Protein AF-A0A914KXJ1-F1 (afdb_monomer_lite)

Foldseek 3Di:
DDDDDDDDDPVVVVVVVVVPDDDDDDCPPPDDPDPPDPPPPPPPPDPDPDDPVRVVVVVPPPVVVVVVVVVVVVVVVVVVVVVVVVVVCVVPPPPPPPPPDPLVVPFAEAEDEQQCQADDPPPSGGALVRVLVCLVVCLVVRGQAYHYDDQACDDPVNPDRPDPQAGDVRHDGVVSVVVSVVSNVVSNHPPD

Organism: Meloidogyne incognita (NCBI:txid6306)

Secondary structure (DSSP, 8-state):
---------TTHHHHHHHHT--------TT--SSS-----------SSPPPHHHHHHHTT-HHHHHHHHHHHHHHHHHHHHHHHHHHHHHHHSPP-------TTTSSPEEEE-HHHH--SSSSSS--HHHHHHHHHHHHHTT--EEEEPP-EEE-TTSS-EEEEEEE-TTT--HHHHHHHHHHHHHTTSS--

Sequence (192 aa):
MKDGGISTTKSDSYIFAIENNSIPICFDPLAGEDGRKLLFIPKTRRRGPLNIDEINECRYDPKWKIKRCFFYSIFWFGWIFSLLIAILLTISHPKCEFTTREWWKDSIIYEIWTLSFSDSNSDKIGDLIGIIQKLDYLRRLGVGAIFLRPIMRVEKSGLGVIEYNKLASKIGNFEQFNELIIKAHKKGLGSG

Radius of gyration: 47.45 Å; chains: 1; bounding box: 81×80×117 Å

pLDDT: mean 74.71, std 19.23, range [32.03, 97.12]

Structure (mmCIF, N/CA/C/O backbone):
data_AF-A0A914KXJ1-F1
#
_entry.id   AF-A0A914KXJ1-F1
#
loop_
_atom_site.group_PDB
_atom_site.id
_atom_site.type_symbol
_atom_site.label_atom_id
_atom_site.label_alt_id
_atom_site.label_comp_id
_atom_site.label_asym_id
_atom_site.label_entity_id
_atom_site.label_seq_id
_atom_site.pdbx_PDB_ins_code
_atom_site.Cartn_x
_atom_site.Cartn_y
_atom_site.Cartn_z
_atom_site.occupancy
_atom_site.B_iso_or_equiv
_atom_site.auth_seq_id
_atom_site.auth_comp_id
_atom_site.auth_asym_id
_atom_site.auth_atom_id
_atom_site.pdbx_PDB_model_num
ATOM 1 N N . MET A 1 1 ? 20.670 -64.769 -53.378 1.00 36.88 1 MET A N 1
ATOM 2 C CA . MET A 1 1 ? 21.672 -64.184 -54.295 1.00 36.88 1 MET A CA 1
ATOM 3 C C . MET A 1 1 ? 21.320 -62.705 -54.405 1.00 36.88 1 MET A C 1
ATOM 5 O O . MET A 1 1 ? 20.186 -62.433 -54.760 1.00 36.88 1 MET A O 1
ATOM 9 N N . LYS A 1 2 ? 22.062 -61.780 -53.771 1.00 33.12 2 LYS A N 1
ATOM 10 C CA . LYS A 1 2 ? 23.359 -61.230 -54.237 1.00 33.12 2 LYS A CA 1
ATOM 11 C C . LYS A 1 2 ? 23.197 -60.690 -55.669 1.00 33.12 2 LYS A C 1
ATOM 13 O O . LYS A 1 2 ? 22.844 -61.490 -56.523 1.00 33.12 2 LYS A O 1
ATOM 18 N N . ASP A 1 3 ? 23.318 -59.410 -56.018 1.00 32.03 3 ASP A N 1
ATOM 19 C CA . ASP A 1 3 ? 23.952 -58.200 -55.459 1.00 32.03 3 ASP A CA 1
ATOM 20 C C . ASP A 1 3 ? 23.207 -56.982 -56.099 1.00 32.03 3 ASP A C 1
ATOM 22 O O . ASP A 1 3 ? 22.532 -57.156 -57.108 1.00 32.03 3 ASP A O 1
ATOM 26 N N . GLY A 1 4 ? 23.101 -55.759 -55.567 1.00 32.19 4 GLY A N 1
ATOM 27 C CA . GLY A 1 4 ? 24.171 -54.848 -55.159 1.00 32.19 4 GLY A CA 1
ATOM 28 C C . GLY A 1 4 ? 24.489 -53.833 -56.276 1.00 32.19 4 GLY A C 1
ATOM 29 O O . GLY A 1 4 ? 25.323 -54.129 -57.110 1.00 32.19 4 GLY A O 1
ATOM 30 N N . GLY A 1 5 ? 23.801 -52.677 -56.259 1.00 38.41 5 GLY A N 1
ATOM 31 C CA . GLY A 1 5 ? 24.190 -51.328 -56.730 1.00 38.41 5 GLY A CA 1
ATOM 32 C C . GLY A 1 5 ? 24.985 -51.090 -58.031 1.00 38.41 5 GLY A C 1
ATOM 33 O O . GLY A 1 5 ? 26.007 -51.703 -58.283 1.00 38.41 5 GLY A O 1
ATOM 34 N N . ILE A 1 6 ? 24.600 -50.036 -58.762 1.00 43.62 6 ILE A N 1
ATOM 35 C CA . ILE A 1 6 ? 25.370 -48.781 -58.954 1.00 43.62 6 ILE A CA 1
ATOM 36 C C . ILE A 1 6 ? 24.755 -48.031 -60.148 1.00 43.62 6 ILE A C 1
ATOM 38 O O . ILE A 1 6 ? 24.798 -48.471 -61.294 1.00 43.62 6 ILE A O 1
ATOM 42 N N . SER A 1 7 ? 24.150 -46.877 -59.859 1.00 46.78 7 SER A N 1
ATOM 43 C CA . SER A 1 7 ? 23.764 -45.885 -60.862 1.00 46.78 7 SER A CA 1
ATOM 44 C C . SER A 1 7 ? 25.042 -45.246 -61.396 1.00 46.78 7 SER A C 1
ATOM 46 O O . SER A 1 7 ? 25.572 -44.337 -60.764 1.00 46.78 7 SER A O 1
ATOM 48 N N . THR A 1 8 ? 25.541 -45.721 -62.535 1.00 44.41 8 THR A N 1
ATOM 49 C CA . THR A 1 8 ? 26.739 -45.178 -63.180 1.00 44.41 8 THR A CA 1
ATOM 50 C C . THR A 1 8 ? 26.470 -43.746 -63.634 1.00 44.41 8 THR A C 1
ATOM 52 O O . THR A 1 8 ? 25.761 -43.507 -64.618 1.00 44.41 8 THR A O 1
ATOM 55 N N . THR A 1 9 ? 27.004 -42.769 -62.908 1.00 49.47 9 THR A N 1
ATOM 56 C CA . THR A 1 9 ? 27.035 -41.391 -63.386 1.00 49.47 9 THR A CA 1
ATOM 57 C C . THR A 1 9 ? 28.087 -41.272 -64.478 1.00 49.47 9 THR A C 1
ATOM 59 O O . THR A 1 9 ? 29.083 -41.987 -64.497 1.00 49.47 9 THR A O 1
ATOM 62 N N . LYS A 1 10 ? 27.877 -40.336 -65.406 1.00 44.09 10 LYS A N 1
ATOM 63 C CA . LYS A 1 10 ? 28.734 -40.082 -66.577 1.00 44.09 10 LYS A CA 1
ATOM 64 C C . LYS A 1 10 ? 30.225 -39.870 -66.235 1.00 44.09 10 LYS A C 1
ATOM 66 O O . LYS A 1 10 ? 31.050 -39.925 -67.132 1.00 44.09 10 LYS A O 1
ATOM 71 N N . SER A 1 11 ? 30.566 -39.635 -64.965 1.00 50.41 11 SER A N 1
ATOM 72 C CA . SER A 1 11 ? 31.928 -39.590 -64.413 1.00 50.41 11 SER A CA 1
ATOM 73 C C . SER A 1 11 ? 32.676 -40.923 -64.494 1.00 50.41 11 SER A C 1
ATOM 75 O O . SER A 1 11 ? 33.879 -40.929 -64.744 1.00 50.41 11 SER A O 1
ATOM 77 N N . ASP A 1 12 ? 31.977 -42.045 -64.325 1.00 43.53 12 ASP A N 1
ATOM 78 C CA . ASP A 1 12 ? 32.606 -43.350 -64.080 1.00 43.53 12 ASP A CA 1
ATOM 79 C C . ASP A 1 12 ? 33.148 -43.959 -65.379 1.00 43.53 12 ASP A C 1
ATOM 81 O O . ASP A 1 12 ? 34.163 -44.653 -65.387 1.00 43.53 12 ASP A O 1
ATOM 85 N N . SER A 1 13 ? 32.546 -43.588 -66.514 1.00 50.94 13 SER A N 1
ATOM 86 C CA . SER A 1 13 ? 33.046 -43.923 -67.850 1.00 50.94 13 SER A CA 1
ATOM 87 C C . SER A 1 13 ? 34.366 -43.230 -68.206 1.00 50.94 13 SER A C 1
ATOM 89 O O . SER A 1 13 ? 35.087 -43.730 -69.065 1.00 50.94 13 SER A O 1
ATOM 91 N N . TYR A 1 14 ? 34.706 -42.102 -67.566 1.00 42.94 14 TYR A N 1
ATOM 92 C CA . TYR A 1 14 ? 35.968 -41.399 -67.838 1.00 42.94 14 TYR A CA 1
ATOM 93 C C . TYR A 1 14 ? 37.152 -41.997 -67.069 1.00 42.94 14 TYR A C 1
ATOM 95 O O . TYR A 1 14 ? 38.262 -41.988 -67.589 1.00 42.94 14 TYR A O 1
ATOM 103 N N . ILE A 1 15 ? 36.923 -42.563 -65.878 1.00 47.72 15 ILE A N 1
ATOM 104 C CA . ILE A 1 15 ? 37.972 -43.230 -65.085 1.00 47.72 15 ILE A CA 1
ATOM 105 C C . ILE A 1 15 ? 38.406 -44.541 -65.768 1.00 47.72 15 ILE A C 1
ATOM 107 O O . ILE A 1 15 ? 39.600 -44.791 -65.913 1.00 47.72 15 ILE A O 1
ATOM 111 N N . PHE A 1 16 ? 37.452 -45.323 -66.294 1.00 48.00 16 PHE A N 1
ATOM 112 C CA . PHE A 1 16 ? 37.726 -46.611 -66.953 1.00 48.00 16 PHE A CA 1
ATOM 113 C C . PHE A 1 16 ? 38.552 -46.484 -68.248 1.00 48.00 16 PHE A C 1
ATOM 115 O O . PHE A 1 16 ? 39.296 -47.392 -68.612 1.00 48.00 16 PHE A O 1
ATOM 122 N N . ALA A 1 17 ? 38.453 -45.350 -68.949 1.00 46.72 17 ALA A N 1
ATOM 123 C CA . ALA A 1 17 ? 39.208 -45.107 -70.180 1.00 46.72 17 ALA A CA 1
ATOM 124 C C . ALA A 1 17 ? 40.678 -44.715 -69.929 1.00 46.72 17 ALA A C 1
ATOM 126 O O . ALA A 1 17 ? 41.509 -44.886 -70.818 1.00 46.72 17 ALA A O 1
ATOM 127 N N . ILE A 1 18 ? 41.003 -44.206 -68.734 1.00 51.25 18 ILE A N 1
ATOM 128 C CA . ILE A 1 18 ? 42.361 -43.769 -68.370 1.00 51.25 18 ILE A CA 1
ATOM 129 C C . ILE A 1 18 ? 43.218 -44.952 -67.899 1.00 51.25 18 ILE A C 1
ATOM 131 O O . ILE A 1 18 ? 44.419 -44.980 -68.148 1.00 51.25 18 ILE A O 1
ATOM 135 N N . GLU A 1 19 ? 42.613 -45.954 -67.262 1.00 47.25 19 GLU A N 1
ATOM 136 C CA . GLU A 1 19 ? 43.343 -47.064 -66.633 1.00 47.25 19 GLU A CA 1
ATOM 137 C C . GLU A 1 19 ? 43.896 -48.091 -67.643 1.00 47.25 19 GLU A C 1
ATOM 139 O O . GLU A 1 19 ? 44.851 -48.803 -67.344 1.00 47.25 19 GLU A O 1
ATOM 144 N N . ASN A 1 20 ? 43.358 -48.125 -68.868 1.00 45.88 20 ASN A N 1
ATOM 145 C CA . ASN A 1 20 ? 43.661 -49.164 -69.859 1.00 45.88 20 ASN A CA 1
ATOM 146 C C . ASN A 1 20 ? 44.606 -48.745 -70.999 1.00 45.88 20 ASN A C 1
ATOM 148 O O . ASN A 1 20 ? 44.832 -49.545 -71.907 1.00 45.88 20 ASN A O 1
ATOM 152 N N . ASN A 1 21 ? 45.160 -47.528 -70.987 1.00 36.53 21 ASN A N 1
ATOM 153 C CA . ASN A 1 21 ? 46.069 -47.081 -72.046 1.00 36.53 21 ASN A CA 1
ATOM 154 C C . ASN A 1 21 ? 47.358 -46.492 -71.460 1.00 36.53 21 ASN A C 1
ATOM 156 O O . ASN A 1 21 ? 47.398 -45.369 -70.964 1.00 36.53 21 ASN A O 1
ATOM 160 N N . SER A 1 22 ? 48.429 -47.281 -71.512 1.00 51.25 22 SER A N 1
ATOM 161 C CA . SER A 1 22 ? 49.776 -46.875 -71.118 1.00 51.25 22 SER A CA 1
ATOM 162 C C . SER A 1 22 ? 50.353 -45.901 -72.152 1.00 51.25 22 SER A C 1
ATOM 164 O O . SER A 1 22 ? 50.838 -46.330 -73.196 1.00 51.25 22 SER A O 1
ATOM 166 N N . ILE A 1 23 ? 50.308 -44.595 -71.876 1.00 41.19 23 ILE A N 1
ATOM 167 C CA . ILE A 1 23 ? 50.915 -43.555 -72.726 1.00 41.19 23 ILE A CA 1
ATOM 168 C C . ILE A 1 23 ? 51.987 -42.804 -71.908 1.00 41.19 23 ILE A C 1
ATOM 170 O O . ILE A 1 23 ? 51.760 -42.537 -70.724 1.00 41.19 23 ILE A O 1
ATOM 174 N N . PRO A 1 24 ? 53.179 -42.510 -72.471 1.00 37.97 24 PRO A N 1
ATOM 175 C CA . PRO A 1 24 ? 54.323 -42.016 -71.711 1.00 37.97 24 PRO A CA 1
ATOM 176 C C . PRO A 1 24 ? 54.114 -40.576 -71.235 1.00 37.97 24 PRO A C 1
ATOM 178 O O . PRO A 1 24 ? 53.633 -39.714 -71.966 1.00 37.97 24 PRO A O 1
ATOM 181 N N . ILE A 1 25 ? 54.549 -40.310 -70.006 1.00 45.22 25 ILE A N 1
ATOM 182 C CA . ILE A 1 25 ? 54.483 -39.003 -69.355 1.00 45.22 25 ILE A CA 1
ATOM 183 C C . ILE A 1 25 ? 55.610 -38.110 -69.899 1.00 45.22 25 ILE A C 1
ATOM 185 O O . ILE A 1 25 ? 56.721 -38.113 -69.374 1.00 45.22 25 ILE A O 1
ATOM 189 N N . CYS A 1 26 ? 55.308 -37.307 -70.918 1.00 36.81 26 CYS A N 1
ATOM 190 C CA . CYS A 1 26 ? 56.006 -36.051 -71.203 1.00 36.81 26 CYS A CA 1
ATOM 191 C C . CYS A 1 26 ? 54.947 -34.969 -71.450 1.00 36.81 26 CYS A C 1
ATOM 193 O O . CYS A 1 26 ? 54.438 -34.816 -72.554 1.00 36.81 26 CYS A O 1
ATOM 195 N N . PHE A 1 27 ? 54.570 -34.265 -70.382 1.00 41.22 27 PHE A N 1
ATOM 196 C CA . PHE A 1 27 ? 53.518 -33.251 -70.390 1.00 41.22 27 PHE A CA 1
ATOM 197 C C . PHE A 1 27 ? 54.111 -31.906 -70.830 1.00 41.22 27 PHE A C 1
ATOM 199 O O . PHE A 1 27 ? 54.722 -31.207 -70.023 1.00 41.22 27 PHE A O 1
ATOM 206 N N . ASP A 1 28 ? 53.954 -31.549 -72.105 1.00 40.44 28 ASP A N 1
ATOM 207 C CA . ASP A 1 28 ? 54.134 -30.165 -72.549 1.00 40.44 28 ASP A CA 1
ATOM 208 C C . ASP A 1 28 ? 52.792 -29.427 -72.341 1.00 40.44 28 ASP A C 1
ATOM 210 O O . ASP A 1 28 ? 51.803 -29.785 -72.988 1.00 40.44 28 ASP A O 1
ATOM 214 N N . PRO A 1 29 ? 52.674 -28.445 -71.421 1.00 48.56 29 PRO A N 1
ATOM 215 C CA . PRO A 1 29 ? 51.374 -27.945 -70.948 1.00 48.56 29 PRO A CA 1
ATOM 216 C C . PRO A 1 29 ? 50.558 -27.155 -71.983 1.00 48.56 29 PRO A C 1
ATOM 218 O O . PRO A 1 29 ? 49.485 -26.648 -71.649 1.00 48.56 29 PRO A O 1
ATOM 221 N N . LEU A 1 30 ? 51.073 -26.982 -73.205 1.00 48.66 30 LEU A N 1
ATOM 222 C CA . LEU A 1 30 ? 50.506 -26.098 -74.229 1.00 48.66 30 LEU A CA 1
ATOM 223 C C . LEU A 1 30 ? 50.169 -26.786 -75.562 1.00 48.66 30 LEU A C 1
ATOM 225 O O . LEU A 1 30 ? 49.672 -26.112 -76.466 1.00 48.66 30 LEU A O 1
ATOM 229 N N . ALA A 1 31 ? 50.368 -28.099 -75.699 1.00 41.56 31 ALA A N 1
ATOM 230 C CA . ALA A 1 31 ? 50.037 -28.830 -76.923 1.00 41.56 31 ALA A CA 1
ATOM 231 C C . ALA A 1 31 ? 48.862 -29.796 -76.684 1.00 41.56 31 ALA A C 1
ATOM 233 O O . ALA A 1 31 ? 49.017 -30.847 -76.074 1.00 41.56 31 ALA A O 1
ATOM 234 N N . GLY A 1 32 ? 47.664 -29.428 -77.153 1.00 42.72 32 GLY A N 1
ATOM 235 C CA . GLY A 1 32 ? 46.533 -30.358 -77.261 1.00 42.72 32 GLY A CA 1
ATOM 236 C C . GLY A 1 32 ? 46.795 -31.403 -78.352 1.00 42.72 32 GLY A C 1
ATOM 237 O O . GLY A 1 32 ? 47.284 -31.051 -79.425 1.00 42.72 32 GLY A O 1
ATOM 238 N N . GLU A 1 33 ? 46.487 -32.672 -78.069 1.00 49.88 33 GLU A N 1
ATOM 239 C CA . GLU A 1 33 ? 46.864 -33.842 -78.888 1.00 49.88 33 GLU A CA 1
ATOM 240 C C . GLU A 1 33 ? 46.106 -34.018 -80.210 1.00 49.88 33 GLU A C 1
ATOM 242 O O . GLU A 1 33 ? 46.468 -34.843 -81.044 1.00 49.88 33 GLU A O 1
ATOM 247 N N . ASP A 1 34 ? 45.089 -33.224 -80.473 1.00 47.00 34 ASP A N 1
ATOM 248 C CA . ASP A 1 34 ? 44.372 -33.240 -81.730 1.00 47.00 34 ASP A CA 1
ATOM 249 C C . ASP A 1 34 ? 44.361 -31.815 -82.257 1.00 47.00 34 ASP A C 1
ATOM 251 O O . ASP A 1 34 ? 43.896 -30.912 -81.572 1.00 47.00 34 ASP A O 1
ATOM 255 N N . GLY A 1 35 ? 44.886 -31.608 -83.474 1.00 44.62 35 GLY A N 1
ATOM 256 C CA . GLY A 1 35 ? 45.065 -30.320 -84.170 1.00 44.62 35 GLY A CA 1
ATOM 257 C C . GLY A 1 35 ? 43.801 -29.468 -84.384 1.00 44.62 35 GLY A C 1
ATOM 258 O O . GLY A 1 35 ? 43.743 -28.619 -85.272 1.00 44.62 35 GLY A O 1
ATOM 259 N N . ARG A 1 36 ? 42.770 -29.664 -83.572 1.00 47.84 36 ARG A N 1
ATOM 260 C CA . ARG A 1 36 ? 41.693 -28.730 -83.310 1.00 47.84 36 ARG A CA 1
ATOM 261 C C . ARG A 1 36 ? 42.192 -27.683 -82.320 1.00 47.84 36 ARG A C 1
ATOM 263 O O . ARG A 1 36 ? 42.324 -27.936 -81.127 1.00 47.84 36 ARG A O 1
ATOM 270 N N . LYS A 1 37 ? 42.416 -26.466 -82.828 1.00 42.25 37 LYS A N 1
ATOM 271 C CA . LYS A 1 37 ? 42.496 -25.251 -82.004 1.00 42.25 37 LYS A CA 1
ATOM 272 C C . LYS A 1 37 ? 41.431 -25.325 -80.911 1.00 42.25 37 LYS A C 1
ATOM 274 O O . LYS A 1 37 ? 40.247 -25.431 -81.238 1.00 42.25 37 LYS A O 1
ATOM 279 N N . LEU A 1 38 ? 41.848 -25.221 -79.648 1.00 47.44 38 LEU A N 1
ATOM 280 C CA . LEU A 1 38 ? 40.941 -24.927 -78.545 1.00 47.44 38 LEU A CA 1
ATOM 281 C C . LEU A 1 38 ? 40.151 -23.678 -78.941 1.00 47.44 38 LEU A C 1
ATOM 283 O O . LEU A 1 38 ? 40.691 -22.572 -79.011 1.00 47.44 38 LEU A O 1
ATOM 287 N N . LEU A 1 39 ? 38.881 -23.875 -79.292 1.00 45.25 39 LEU A N 1
ATOM 288 C CA . LEU A 1 39 ? 37.956 -22.781 -79.513 1.00 45.25 39 LEU A CA 1
ATOM 289 C C . LEU A 1 39 ? 37.852 -22.057 -78.176 1.00 45.25 39 LEU A C 1
ATOM 291 O O . LEU A 1 39 ? 37.271 -22.577 -77.225 1.00 45.25 39 LEU A O 1
ATOM 295 N N . PHE A 1 40 ? 38.449 -20.868 -78.098 1.00 44.56 40 PHE A N 1
ATOM 296 C CA . PHE A 1 40 ? 38.187 -19.920 -77.028 1.00 44.56 40 PHE A CA 1
ATOM 297 C C . PHE A 1 40 ? 36.698 -19.585 -77.081 1.00 44.56 40 PHE A C 1
ATOM 299 O O . PHE A 1 40 ? 36.272 -18.704 -77.825 1.00 44.56 40 PHE A O 1
ATOM 306 N N . ILE A 1 41 ? 35.889 -20.325 -76.327 1.00 42.47 41 ILE A N 1
ATOM 307 C CA . ILE A 1 41 ? 34.505 -19.957 -76.068 1.00 42.47 41 ILE A CA 1
ATOM 308 C C . ILE A 1 41 ? 34.603 -18.754 -75.125 1.00 42.47 41 ILE A C 1
ATOM 310 O O . ILE A 1 41 ? 35.041 -18.931 -73.983 1.00 42.47 41 ILE A O 1
ATOM 314 N N . PRO A 1 42 ? 34.262 -17.525 -75.560 1.00 50.59 42 PRO A N 1
ATOM 315 C CA . PRO A 1 42 ? 34.237 -16.399 -74.644 1.00 50.59 42 PRO A CA 1
ATOM 316 C C . PRO A 1 42 ? 33.271 -16.763 -73.521 1.00 50.59 42 PRO A C 1
ATOM 318 O O . PRO A 1 42 ? 32.150 -17.201 -73.785 1.00 50.59 42 PRO A O 1
ATOM 321 N N . LYS A 1 43 ? 33.720 -16.635 -72.269 1.00 56.31 43 LYS A N 1
ATOM 322 C CA . LYS A 1 43 ? 32.913 -16.941 -71.085 1.00 56.31 43 LYS A CA 1
ATOM 323 C C . LYS A 1 43 ? 31.650 -16.077 -71.162 1.00 56.31 43 LYS A C 1
ATOM 325 O O . LYS A 1 43 ? 31.681 -14.883 -70.871 1.00 56.31 43 LYS A O 1
ATOM 330 N N . THR A 1 44 ? 30.543 -16.642 -71.640 1.00 52.41 44 THR A N 1
ATOM 331 C CA . THR A 1 44 ? 29.284 -15.908 -71.763 1.00 52.41 44 THR A CA 1
ATOM 332 C C . THR A 1 44 ? 28.864 -15.536 -70.351 1.00 52.41 44 THR A C 1
ATOM 334 O O . THR A 1 44 ? 28.632 -16.431 -69.536 1.00 52.41 44 THR A O 1
ATOM 337 N N . ARG A 1 45 ? 28.817 -14.234 -70.041 1.00 56.22 45 ARG A N 1
ATOM 338 C CA . ARG A 1 45 ? 28.428 -13.718 -68.723 1.00 56.22 45 ARG A CA 1
ATOM 339 C C . ARG A 1 45 ? 27.066 -14.309 -68.346 1.00 56.22 45 ARG A C 1
ATOM 341 O O . ARG A 1 45 ? 26.037 -13.877 -68.868 1.00 56.22 45 ARG A O 1
ATOM 348 N N . ARG A 1 46 ? 27.052 -15.314 -67.465 1.00 58.44 46 ARG A N 1
ATOM 349 C CA . ARG A 1 46 ? 25.806 -15.882 -66.941 1.00 58.44 46 ARG A CA 1
ATOM 350 C C . ARG A 1 46 ? 25.116 -14.799 -66.113 1.00 58.44 46 ARG A C 1
ATOM 352 O O . ARG A 1 46 ? 25.736 -14.194 -65.245 1.00 58.44 46 ARG A O 1
ATOM 359 N N . ARG A 1 47 ? 23.831 -14.546 -66.367 1.00 58.06 47 ARG A N 1
ATOM 360 C CA . ARG A 1 47 ? 22.986 -13.738 -65.474 1.00 58.06 47 ARG A CA 1
ATOM 361 C C . ARG A 1 47 ? 22.541 -14.630 -64.311 1.00 58.06 47 ARG A C 1
ATOM 363 O O . ARG A 1 47 ? 21.458 -15.197 -64.347 1.00 58.06 47 ARG A O 1
ATOM 370 N N . GLY A 1 48 ? 23.419 -14.818 -63.333 1.00 65.81 48 GLY A N 1
ATOM 371 C CA . GLY A 1 48 ? 23.171 -15.573 -62.102 1.00 65.81 48 GLY A CA 1
ATOM 372 C C . GLY A 1 48 ? 23.987 -14.985 -60.944 1.00 65.81 48 GLY A C 1
ATOM 373 O O . GLY A 1 48 ? 24.770 -14.062 -61.182 1.00 65.81 48 GLY A O 1
ATOM 374 N N . PRO A 1 49 ? 23.807 -15.464 -59.701 1.00 71.44 49 PRO A N 1
ATOM 375 C CA . PRO A 1 49 ? 24.649 -15.045 -58.581 1.00 71.44 49 PRO A CA 1
ATOM 376 C C . PRO A 1 49 ? 26.125 -15.341 -58.892 1.00 71.44 49 PRO A C 1
ATOM 378 O O . PRO A 1 49 ? 26.448 -16.430 -59.368 1.00 71.44 49 PRO A O 1
ATOM 381 N N . LEU A 1 50 ? 27.003 -14.356 -58.669 1.00 71.19 50 LEU A N 1
ATOM 382 C CA . LEU A 1 50 ? 28.431 -14.481 -58.974 1.00 71.19 50 LEU A CA 1
ATOM 383 C C . LEU A 1 50 ? 29.093 -15.533 -58.074 1.00 71.19 50 LEU A C 1
ATOM 385 O O . LEU A 1 50 ? 28.844 -15.575 -56.868 1.00 71.19 50 LEU A O 1
ATOM 389 N N . ASN A 1 51 ? 29.984 -16.333 -58.664 1.00 76.38 51 ASN A N 1
ATOM 390 C CA . ASN A 1 51 ? 30.834 -17.260 -57.919 1.00 76.38 51 ASN A CA 1
ATOM 391 C C . ASN A 1 51 ? 31.983 -16.508 -57.215 1.00 76.38 51 ASN A C 1
ATOM 393 O O . ASN A 1 51 ? 32.366 -15.416 -57.638 1.00 76.38 51 ASN A O 1
ATOM 397 N N . ILE A 1 52 ? 32.566 -17.096 -56.165 1.00 76.12 52 ILE A N 1
ATOM 398 C CA . ILE A 1 52 ? 33.614 -16.465 -55.343 1.00 76.12 52 ILE A CA 1
ATOM 399 C C . ILE A 1 52 ? 34.810 -15.985 -56.183 1.00 76.12 52 ILE A C 1
ATOM 401 O O . ILE A 1 52 ? 35.344 -14.909 -55.923 1.00 76.12 52 ILE A O 1
ATOM 405 N N . ASP A 1 53 ? 35.172 -16.725 -57.234 1.00 75.06 53 ASP A N 1
ATOM 406 C CA . ASP A 1 53 ? 36.287 -16.400 -58.131 1.00 75.06 53 ASP A CA 1
ATOM 407 C C . ASP A 1 53 ? 36.013 -15.136 -58.959 1.00 75.06 53 ASP A C 1
ATOM 409 O O . ASP A 1 53 ? 36.880 -14.276 -59.094 1.00 75.06 53 ASP A O 1
ATOM 413 N N . GLU A 1 54 ? 34.774 -14.971 -59.430 1.00 72.06 54 GLU A N 1
ATOM 414 C CA . GLU A 1 54 ? 34.330 -13.785 -60.176 1.00 72.06 54 GLU A CA 1
ATOM 415 C C . GLU A 1 54 ? 34.209 -12.563 -59.248 1.00 72.06 54 GLU A C 1
ATOM 417 O O . GLU A 1 54 ? 34.511 -11.434 -59.633 1.00 72.06 54 GLU A O 1
ATOM 422 N N . ILE A 1 55 ? 33.824 -12.780 -57.986 1.00 71.50 55 ILE A N 1
ATOM 423 C CA . ILE A 1 55 ? 33.788 -11.731 -56.956 1.00 71.50 55 ILE A CA 1
ATOM 424 C C . ILE A 1 55 ? 35.205 -11.276 -56.595 1.00 71.50 55 ILE A C 1
ATOM 426 O O . ILE A 1 55 ? 35.431 -10.086 -56.371 1.00 71.50 55 ILE A O 1
ATOM 430 N N . ASN A 1 56 ? 36.158 -12.206 -56.515 1.00 74.81 56 ASN A N 1
ATOM 431 C CA . ASN A 1 56 ? 37.545 -11.912 -56.163 1.00 74.81 56 ASN A CA 1
ATOM 432 C C . ASN A 1 56 ? 38.239 -11.049 -57.222 1.00 74.81 56 ASN A C 1
ATOM 434 O O . ASN A 1 56 ? 39.016 -10.168 -56.853 1.00 74.81 56 ASN A O 1
ATOM 438 N N . GLU A 1 57 ? 37.888 -11.218 -58.496 1.00 73.75 57 GLU A N 1
ATOM 439 C CA . GLU A 1 57 ? 38.339 -10.349 -59.586 1.00 73.75 57 GLU A CA 1
ATOM 440 C C . GLU A 1 57 ? 37.790 -8.915 -59.427 1.00 73.75 57 GLU A C 1
ATOM 442 O O . GLU A 1 57 ? 38.546 -7.943 -59.452 1.00 73.75 57 GLU A O 1
ATOM 447 N N . CYS A 1 58 ? 36.496 -8.761 -59.119 1.00 64.38 58 CYS A N 1
ATOM 448 C CA . CYS A 1 58 ? 35.873 -7.448 -58.884 1.00 64.38 58 CYS A CA 1
ATOM 449 C C . CYS A 1 58 ? 36.181 -6.830 -57.499 1.00 64.38 58 CYS A C 1
ATOM 451 O O . CYS A 1 58 ? 35.848 -5.671 -57.238 1.00 64.38 58 CYS A O 1
ATOM 45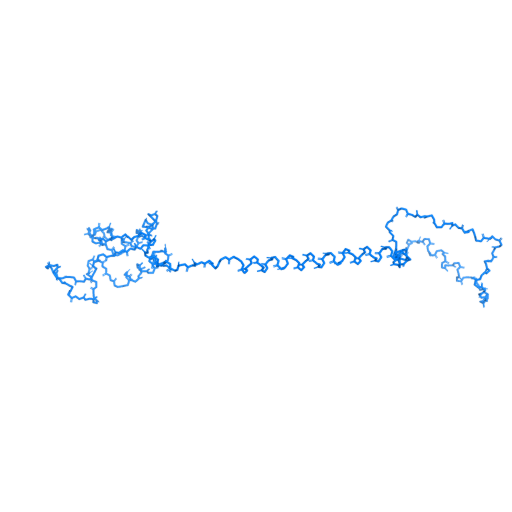3 N N . ARG A 1 59 ? 36.823 -7.567 -56.581 1.00 68.62 59 ARG A N 1
ATOM 454 C CA . ARG A 1 59 ? 37.094 -7.142 -55.190 1.00 68.62 59 ARG A CA 1
ATOM 455 C C . ARG A 1 59 ? 38.011 -5.918 -55.107 1.00 68.62 59 ARG A C 1
ATOM 457 O O . ARG A 1 59 ? 37.934 -5.152 -54.136 1.00 68.62 59 ARG A O 1
ATOM 464 N N . TYR A 1 60 ? 38.900 -5.752 -56.086 1.00 68.38 60 TYR A N 1
ATOM 465 C CA . TYR A 1 60 ? 39.946 -4.729 -56.060 1.00 68.38 60 TYR A CA 1
ATOM 466 C C . TYR A 1 60 ? 39.546 -3.403 -56.698 1.00 68.38 60 TYR A C 1
ATOM 468 O O . TYR A 1 60 ? 40.289 -2.436 -56.515 1.00 68.38 60 TYR A O 1
ATOM 476 N N . ASP A 1 61 ? 38.370 -3.331 -57.331 1.00 77.62 61 ASP A N 1
ATOM 477 C CA . ASP A 1 61 ? 37.881 -2.117 -57.975 1.00 77.62 61 ASP A CA 1
ATOM 478 C C . ASP A 1 61 ? 37.882 -0.927 -56.995 1.00 77.62 61 ASP A C 1
ATOM 480 O O . ASP A 1 61 ? 37.185 -0.956 -55.967 1.00 77.62 61 ASP A O 1
ATOM 484 N N . PRO A 1 62 ? 38.622 0.158 -57.297 1.00 78.50 62 PRO A N 1
ATOM 485 C CA . PRO A 1 62 ? 38.754 1.297 -56.390 1.00 78.50 62 PRO A CA 1
ATOM 486 C C . PRO A 1 62 ? 37.398 1.962 -56.124 1.00 78.50 62 PRO A C 1
ATOM 488 O O . PRO A 1 62 ? 37.113 2.375 -55.001 1.00 78.50 62 PRO A O 1
ATOM 491 N N . LYS A 1 63 ? 36.503 1.965 -57.122 1.00 78.81 63 LYS A N 1
ATOM 492 C CA . LYS A 1 63 ? 35.134 2.490 -57.005 1.00 78.81 63 LYS A CA 1
ATOM 493 C C . LYS A 1 63 ? 34.303 1.727 -55.964 1.00 78.81 63 LYS A C 1
ATOM 495 O O . LYS A 1 63 ? 33.562 2.349 -55.206 1.00 78.81 63 LYS A O 1
ATOM 500 N N . TRP A 1 64 ? 34.431 0.400 -55.894 1.00 77.62 64 TRP A N 1
ATOM 501 C CA . TRP A 1 64 ? 33.698 -0.439 -54.936 1.00 77.62 64 TRP A CA 1
ATOM 502 C C . TRP A 1 64 ? 34.287 -0.371 -53.526 1.00 77.62 64 TRP A C 1
ATOM 504 O O . TRP A 1 64 ? 33.543 -0.374 -52.545 1.00 77.62 64 TRP A O 1
ATOM 514 N N . LYS A 1 65 ? 35.613 -0.245 -53.406 1.00 78.38 65 LYS A N 1
ATOM 515 C CA . LYS A 1 65 ? 36.282 -0.007 -52.118 1.00 78.38 65 LYS A CA 1
ATOM 516 C C . LYS A 1 65 ? 35.851 1.315 -51.489 1.00 78.38 65 LYS A C 1
ATOM 518 O O . LYS A 1 65 ? 35.444 1.311 -50.332 1.00 78.38 65 LYS A O 1
ATOM 523 N N . ILE A 1 66 ? 35.851 2.403 -52.262 1.00 86.19 66 ILE A N 1
ATOM 524 C CA . ILE A 1 66 ? 35.447 3.729 -51.774 1.00 86.19 66 ILE A CA 1
ATOM 525 C C . ILE A 1 66 ? 33.984 3.719 -51.326 1.00 86.19 66 ILE A C 1
ATOM 527 O O . ILE A 1 66 ? 33.692 4.148 -50.215 1.00 86.19 66 ILE A O 1
ATOM 531 N N . LYS A 1 67 ? 33.071 3.165 -52.136 1.00 88.00 67 LYS A N 1
ATOM 532 C CA . LYS A 1 67 ? 31.646 3.076 -51.772 1.00 88.00 67 LYS A CA 1
ATOM 533 C C . LYS A 1 67 ? 31.425 2.279 -50.486 1.00 88.00 67 LYS A C 1
ATOM 535 O O . LYS A 1 67 ? 30.679 2.715 -49.619 1.00 88.00 67 LYS A O 1
ATOM 540 N N . ARG A 1 68 ? 32.096 1.136 -50.331 1.00 86.88 68 ARG A N 1
ATOM 541 C CA . ARG A 1 68 ? 31.989 0.302 -49.126 1.00 86.88 68 ARG A CA 1
ATOM 542 C C . ARG A 1 68 ? 32.536 1.007 -47.885 1.00 86.88 68 ARG A C 1
ATOM 544 O O . ARG A 1 68 ? 31.874 0.967 -46.855 1.00 86.88 68 ARG A O 1
ATOM 551 N N . CYS A 1 69 ? 33.689 1.672 -47.986 1.00 85.69 69 CYS A N 1
ATOM 552 C CA . CYS A 1 69 ? 34.231 2.462 -46.879 1.00 85.69 69 CYS A CA 1
ATOM 553 C C . CYS A 1 69 ? 33.305 3.629 -46.525 1.00 85.69 69 CYS A C 1
ATOM 555 O O . CYS A 1 69 ? 33.035 3.846 -45.353 1.00 85.69 69 CYS A O 1
ATOM 557 N N . PHE A 1 70 ? 32.751 4.318 -47.523 1.00 90.50 70 PHE A N 1
ATOM 558 C CA . PHE A 1 70 ? 31.793 5.404 -47.322 1.00 90.50 70 PHE A CA 1
ATOM 559 C C . PHE A 1 70 ? 30.547 4.944 -46.552 1.00 90.50 70 PHE A C 1
ATOM 561 O O . PHE A 1 70 ? 30.201 5.541 -45.535 1.00 90.50 70 PHE A O 1
ATOM 568 N N . PHE A 1 71 ? 29.914 3.842 -46.971 1.00 93.06 71 PHE A N 1
ATOM 569 C CA . PHE A 1 71 ? 28.750 3.291 -46.268 1.00 93.06 71 PHE A CA 1
ATOM 570 C C . PHE A 1 71 ? 29.092 2.764 -44.872 1.00 93.06 71 PHE A C 1
ATOM 572 O O . PHE A 1 71 ? 28.320 2.975 -43.941 1.00 93.06 71 PHE A O 1
ATOM 579 N N . TYR A 1 72 ? 30.249 2.118 -44.708 1.00 92.69 72 TYR A N 1
ATOM 580 C CA . TYR A 1 72 ? 30.711 1.636 -43.407 1.00 92.69 72 TYR A CA 1
ATOM 581 C C . TYR A 1 72 ? 30.947 2.802 -42.443 1.00 92.69 72 TYR A C 1
ATOM 583 O O . TYR A 1 72 ? 30.444 2.787 -41.325 1.00 92.69 72 TYR A O 1
ATOM 591 N N . SER A 1 73 ? 31.631 3.855 -42.890 1.00 92.00 73 SER A N 1
ATOM 592 C CA . SER A 1 73 ? 31.832 5.062 -42.092 1.00 92.00 73 SER A CA 1
ATOM 593 C C . SER A 1 73 ? 30.503 5.713 -41.713 1.00 92.00 73 SER A C 1
ATOM 595 O O . SER A 1 73 ? 30.302 5.986 -40.536 1.00 92.00 73 SER A O 1
ATOM 597 N N . ILE A 1 74 ? 29.565 5.895 -42.651 1.00 95.44 74 ILE A N 1
ATOM 598 C CA . ILE A 1 74 ? 28.229 6.444 -42.346 1.00 95.44 74 ILE A CA 1
ATOM 599 C C . ILE A 1 74 ? 27.498 5.599 -41.305 1.00 95.44 74 ILE A C 1
ATOM 601 O O . ILE A 1 74 ? 26.898 6.153 -40.387 1.00 95.44 74 ILE A O 1
ATOM 605 N N . PHE A 1 75 ? 27.563 4.273 -41.421 1.00 95.00 75 PHE A N 1
ATOM 606 C CA . PHE A 1 75 ? 26.939 3.367 -40.465 1.00 95.00 75 PHE A CA 1
ATOM 607 C C . PHE A 1 75 ? 27.506 3.559 -39.053 1.00 95.00 75 PHE A C 1
ATOM 609 O O . PHE A 1 75 ? 26.742 3.725 -38.104 1.00 95.00 75 PHE A O 1
ATOM 616 N N . TRP A 1 76 ? 28.831 3.624 -38.911 1.00 94.38 76 TRP A N 1
ATOM 617 C CA . TRP A 1 76 ? 29.467 3.840 -37.610 1.00 94.38 76 TRP A CA 1
ATOM 618 C C . TRP A 1 76 ?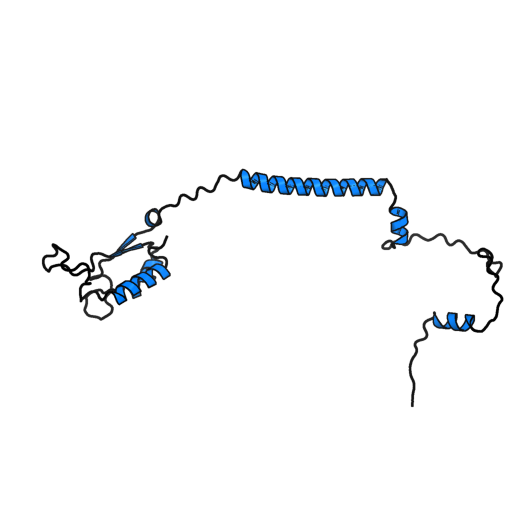 29.238 5.245 -37.053 1.00 94.38 76 TRP A C 1
ATOM 620 O O . TRP A 1 76 ? 28.983 5.380 -35.859 1.00 94.38 76 TRP A O 1
ATOM 630 N N . PHE A 1 77 ? 29.247 6.285 -37.890 1.00 96.19 77 PHE A N 1
ATOM 631 C CA . PHE A 1 77 ? 28.908 7.641 -37.451 1.00 96.19 77 PHE A CA 1
ATOM 632 C C . PHE A 1 77 ? 27.442 7.754 -37.022 1.00 96.19 77 PHE A C 1
ATOM 634 O O . PHE A 1 77 ? 27.161 8.356 -35.989 1.00 96.19 77 PHE A O 1
ATOM 641 N N . GLY A 1 78 ? 26.517 7.135 -37.758 1.00 96.06 78 GLY A N 1
ATOM 642 C CA . GLY A 1 78 ? 25.103 7.072 -37.389 1.00 96.06 78 GLY A CA 1
ATOM 643 C C . GLY A 1 78 ? 24.874 6.294 -36.093 1.00 96.06 78 GLY A C 1
ATOM 644 O O . GLY A 1 78 ? 24.094 6.727 -35.248 1.00 96.06 78 GLY A O 1
ATOM 645 N N . TRP A 1 79 ? 25.600 5.193 -35.893 1.00 95.62 79 TRP A N 1
ATOM 64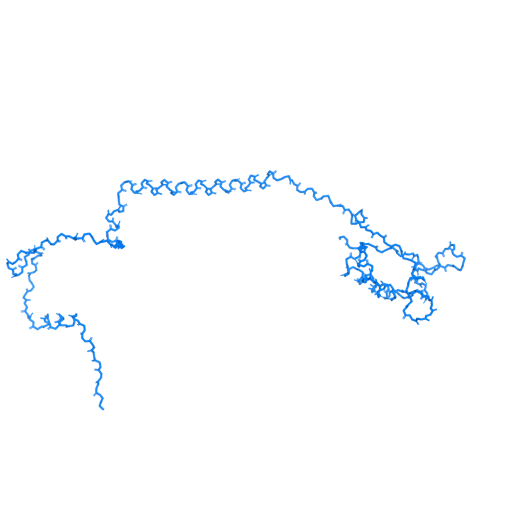6 C CA . TRP A 1 79 ? 25.541 4.411 -34.659 1.00 95.62 79 TRP A CA 1
ATOM 647 C C . TRP A 1 79 ? 26.049 5.208 -33.452 1.00 95.62 79 TRP A C 1
ATOM 649 O O . TRP A 1 79 ? 25.368 5.281 -32.429 1.00 95.62 79 TRP A O 1
ATOM 659 N N . ILE A 1 80 ? 27.191 5.888 -33.594 1.00 97.12 80 ILE A N 1
ATOM 660 C CA . ILE A 1 80 ? 27.732 6.773 -32.555 1.00 97.12 80 ILE A CA 1
ATOM 661 C C . ILE A 1 80 ? 26.759 7.922 -32.274 1.00 97.12 80 ILE A C 1
ATOM 663 O O . ILE A 1 80 ? 26.478 8.208 -31.116 1.00 97.12 80 ILE A O 1
ATOM 667 N N . PHE A 1 81 ? 26.195 8.552 -33.306 1.00 96.56 81 PHE A N 1
ATOM 668 C CA . PHE A 1 81 ? 25.223 9.633 -33.148 1.00 96.56 81 PHE A CA 1
ATOM 669 C C . PHE A 1 81 ? 23.952 9.167 -32.425 1.00 96.56 81 PHE A C 1
ATOM 671 O O . PHE A 1 81 ? 23.481 9.849 -31.520 1.00 96.56 81 PHE A O 1
ATOM 678 N N . SER A 1 82 ? 23.444 7.973 -32.743 1.00 95.50 82 SER A N 1
ATOM 679 C CA . SER A 1 82 ? 22.314 7.364 -32.032 1.00 95.50 82 SER A CA 1
ATOM 680 C C . SER A 1 82 ? 22.625 7.125 -30.553 1.00 95.50 82 SER A C 1
ATOM 682 O O . SER A 1 82 ? 21.772 7.361 -29.698 1.00 95.50 82 SER A O 1
ATOM 684 N N . LEU A 1 83 ? 23.839 6.670 -30.239 1.00 96.19 83 LEU A N 1
ATOM 685 C CA . LEU A 1 83 ? 24.278 6.428 -28.865 1.00 96.19 83 LEU A CA 1
ATOM 686 C C . LEU A 1 83 ? 24.427 7.758 -28.106 1.00 96.19 83 LEU A C 1
ATOM 688 O O . LEU A 1 83 ? 23.937 7.894 -26.986 1.00 96.19 83 LEU A O 1
ATOM 692 N N . LEU A 1 84 ? 25.010 8.773 -28.749 1.00 96.12 84 LEU A N 1
ATOM 693 C CA . LEU A 1 84 ? 25.133 10.120 -28.193 1.00 96.12 84 LEU A CA 1
ATOM 694 C C . LEU A 1 84 ? 23.770 10.771 -27.944 1.00 96.12 84 LEU A C 1
ATOM 696 O O . LEU A 1 84 ? 23.593 11.380 -26.894 1.00 96.12 84 LEU A O 1
ATOM 700 N N . ILE A 1 85 ? 22.796 10.606 -28.844 1.00 95.06 85 ILE A N 1
ATOM 701 C CA . ILE A 1 85 ? 21.422 11.080 -28.622 1.00 95.06 85 ILE A CA 1
ATOM 702 C C . ILE A 1 85 ? 20.800 10.378 -27.416 1.00 95.06 85 ILE A C 1
ATOM 704 O O . ILE A 1 85 ? 20.222 11.049 -26.569 1.00 95.06 85 ILE A O 1
ATOM 708 N N . ALA A 1 86 ? 20.922 9.053 -27.302 1.00 94.69 86 ALA A N 1
ATOM 709 C CA . ALA A 1 86 ? 20.360 8.318 -26.169 1.00 94.69 86 ALA A CA 1
ATOM 710 C C . ALA A 1 86 ? 20.966 8.776 -24.828 1.00 94.69 86 ALA A C 1
ATOM 712 O O . ALA A 1 86 ? 20.239 8.986 -23.853 1.00 94.69 86 ALA A O 1
ATOM 713 N N . ILE A 1 87 ? 22.283 9.004 -24.791 1.00 94.81 87 ILE A N 1
ATOM 714 C CA . ILE A 1 87 ? 22.975 9.567 -23.623 1.00 94.81 87 ILE A CA 1
ATOM 715 C C . ILE A 1 87 ? 22.485 10.991 -23.341 1.00 94.81 87 ILE A C 1
ATOM 717 O O . ILE A 1 87 ? 22.154 11.313 -22.201 1.00 94.81 87 ILE A O 1
ATOM 721 N N . LEU A 1 88 ? 22.401 11.837 -24.370 1.00 93.12 88 LEU A N 1
ATOM 722 C CA . LEU A 1 88 ? 21.975 13.226 -24.235 1.00 93.12 88 LEU A CA 1
ATOM 723 C C . LEU A 1 88 ? 20.541 13.325 -23.714 1.00 93.12 88 LEU A C 1
ATOM 725 O O . LEU A 1 88 ? 20.285 14.124 -22.818 1.00 93.12 88 LEU A O 1
ATOM 729 N N . LEU A 1 89 ? 19.630 12.497 -24.232 1.00 91.75 89 LEU A N 1
ATOM 730 C CA . LEU A 1 89 ? 18.255 12.386 -23.750 1.00 91.75 89 LEU A CA 1
ATOM 731 C C . LEU A 1 89 ? 18.243 11.975 -22.280 1.00 91.75 89 LEU A C 1
ATOM 733 O O . LEU A 1 89 ? 17.633 12.659 -21.470 1.00 91.75 89 LEU A O 1
ATOM 737 N N . THR A 1 90 ? 19.009 10.949 -21.908 1.00 88.38 90 THR A N 1
ATOM 738 C CA . THR A 1 90 ? 19.105 10.478 -20.516 1.00 88.38 90 THR A CA 1
ATOM 739 C C . THR A 1 90 ? 19.574 11.568 -19.547 1.00 88.38 90 THR A C 1
ATOM 741 O O . THR A 1 90 ? 19.036 11.680 -18.451 1.00 88.38 90 THR A O 1
ATOM 744 N N . ILE A 1 91 ? 20.551 12.389 -19.943 1.00 90.69 91 ILE A N 1
ATOM 745 C CA . ILE A 1 91 ? 21.091 13.473 -19.103 1.00 90.69 91 ILE A CA 1
ATOM 746 C C . ILE A 1 91 ? 20.155 14.691 -19.080 1.00 90.69 91 ILE A C 1
ATOM 748 O O . ILE A 1 91 ? 20.078 15.394 -18.075 1.00 90.69 91 ILE A O 1
ATOM 752 N N . SER A 1 92 ? 19.460 14.945 -20.190 1.00 86.94 92 SER A N 1
ATOM 753 C CA . SER A 1 92 ? 18.574 16.102 -20.368 1.00 86.94 92 SER A CA 1
ATOM 754 C C . SER A 1 92 ? 17.171 15.864 -19.818 1.00 86.94 92 SER A C 1
ATOM 756 O O . SER A 1 92 ? 16.442 16.828 -19.584 1.00 86.94 92 SER A O 1
ATOM 758 N N . HIS A 1 93 ? 16.770 14.606 -19.608 1.00 83.69 93 HIS A N 1
ATOM 759 C CA . HIS A 1 93 ? 15.553 14.306 -18.874 1.00 83.69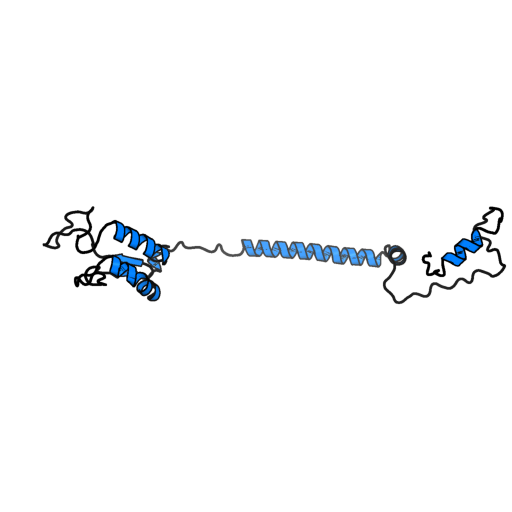 93 HIS A CA 1
ATOM 760 C C . HIS A 1 93 ? 15.686 14.919 -17.475 1.00 83.69 93 HIS A C 1
ATOM 762 O O . HIS A 1 93 ? 16.628 14.577 -16.751 1.00 83.69 93 HIS A O 1
ATOM 768 N N . PRO A 1 94 ? 14.786 15.844 -17.083 1.00 83.44 94 PRO A N 1
ATOM 769 C CA . PRO A 1 94 ? 14.797 16.361 -15.727 1.00 83.44 94 PRO A CA 1
ATOM 770 C C . PRO A 1 94 ? 14.730 15.163 -14.787 1.00 83.44 94 PRO A C 1
ATOM 772 O O . PRO A 1 94 ? 13.996 14.204 -15.052 1.00 83.44 94 PRO A O 1
ATOM 775 N N . LYS A 1 95 ? 15.517 15.195 -13.705 1.00 74.62 95 LYS A N 1
ATOM 776 C CA . LYS A 1 95 ? 15.398 14.180 -12.658 1.00 74.62 95 LYS A CA 1
ATOM 777 C C . LYS A 1 95 ? 13.918 14.108 -12.309 1.00 74.62 95 LYS A C 1
ATOM 779 O O . LYS A 1 95 ? 13.335 15.133 -11.965 1.00 74.62 95 LYS A O 1
ATOM 784 N N . CYS A 1 96 ? 13.314 12.931 -12.472 1.00 69.94 96 CYS A N 1
ATOM 785 C CA . CYS A 1 96 ? 11.964 12.708 -11.989 1.00 69.94 96 CYS A CA 1
ATOM 786 C C . CYS A 1 96 ? 12.030 12.984 -10.493 1.00 69.94 96 CYS A C 1
ATOM 788 O O . CYS A 1 96 ? 12.629 12.209 -9.745 1.00 69.94 96 CYS A O 1
ATOM 790 N N . GLU A 1 97 ? 11.519 14.140 -10.083 1.00 65.06 97 GLU A N 1
ATOM 791 C CA . GLU A 1 97 ? 11.404 14.482 -8.683 1.00 65.06 97 GLU A CA 1
ATOM 792 C C . GLU A 1 97 ? 10.309 13.579 -8.138 1.00 65.06 97 GLU A C 1
ATOM 794 O O . GLU A 1 97 ? 9.117 13.882 -8.176 1.00 65.06 97 GLU A O 1
ATOM 799 N N . PHE A 1 98 ? 10.727 12.395 -7.701 1.00 62.56 98 PHE A N 1
ATOM 800 C CA . PHE A 1 98 ? 9.906 11.541 -6.876 1.00 62.56 98 PHE A CA 1
ATOM 801 C C . PHE A 1 98 ? 9.831 12.254 -5.532 1.00 62.56 98 PHE A C 1
ATOM 803 O O . PHE A 1 98 ? 10.604 11.990 -4.614 1.00 62.56 98 PHE A O 1
ATOM 810 N N . THR A 1 99 ? 8.944 13.245 -5.439 1.00 63.31 99 THR A N 1
ATOM 811 C CA . THR A 1 99 ? 8.502 13.711 -4.137 1.00 63.31 99 THR A CA 1
ATOM 812 C C . THR A 1 99 ? 7.930 12.473 -3.465 1.00 63.31 99 THR A C 1
ATOM 814 O O . THR A 1 99 ? 6.929 11.909 -3.909 1.00 63.31 99 THR A O 1
ATOM 817 N N . THR A 1 100 ? 8.637 11.965 -2.459 1.00 63.47 100 THR A N 1
ATOM 818 C CA . THR A 1 100 ? 8.114 10.950 -1.553 1.00 63.47 100 THR A CA 1
ATOM 819 C C . THR A 1 100 ? 6.969 11.617 -0.808 1.00 63.47 100 THR A C 1
ATOM 821 O O . THR A 1 100 ? 7.142 12.148 0.290 1.00 63.47 100 THR A O 1
ATOM 824 N N . ARG A 1 101 ? 5.806 11.697 -1.456 1.00 65.06 101 ARG A N 1
ATOM 825 C CA . ARG A 1 101 ? 4.582 12.102 -0.792 1.00 65.06 101 ARG A CA 1
ATOM 826 C C . ARG A 1 101 ? 4.328 11.037 0.243 1.00 65.06 101 ARG A C 1
ATOM 828 O O . ARG A 1 101 ? 4.285 9.849 -0.069 1.00 65.06 101 ARG A O 1
ATOM 835 N N . GLU A 1 102 ? 4.234 11.469 1.488 1.00 79.00 102 GLU A N 1
ATOM 836 C CA . GLU A 1 102 ? 3.848 10.555 2.543 1.00 79.00 102 GLU A CA 1
ATOM 837 C C . GLU A 1 102 ? 2.495 9.956 2.171 1.00 79.00 102 GLU A C 1
ATOM 839 O O . GLU A 1 102 ? 1.583 10.674 1.761 1.00 79.00 102 GLU A O 1
ATOM 844 N N . TRP A 1 103 ? 2.387 8.638 2.273 1.00 77.31 103 TRP A N 1
ATOM 845 C CA . TRP A 1 103 ? 1.259 7.867 1.754 1.00 77.31 103 TRP A CA 1
ATOM 846 C C . TRP A 1 103 ? -0.099 8.351 2.276 1.00 77.31 103 TRP A C 1
ATOM 848 O O . TRP A 1 103 ? -1.102 8.251 1.575 1.00 77.31 103 TRP A O 1
ATOM 858 N N . TRP A 1 104 ? -0.133 8.937 3.475 1.00 77.69 104 TRP A N 1
ATOM 859 C CA . TRP A 1 104 ? -1.336 9.497 4.085 1.00 77.69 104 TRP A CA 1
ATOM 860 C C . TRP A 1 104 ? -1.799 10.820 3.458 1.00 77.69 104 TRP A C 1
ATOM 862 O O . TRP A 1 104 ? -2.953 11.186 3.651 1.00 77.69 104 TRP A O 1
ATOM 872 N N . LYS A 1 105 ? -0.950 11.539 2.706 1.00 78.81 105 LYS A N 1
ATOM 873 C CA . LYS A 1 105 ? -1.318 12.819 2.064 1.00 78.81 105 LYS A CA 1
ATOM 874 C C . LYS A 1 105 ? -2.269 12.635 0.885 1.00 78.81 105 LYS A C 1
ATOM 876 O O . LYS A 1 105 ? -3.138 13.473 0.682 1.00 78.81 105 LYS A O 1
ATOM 881 N N . ASP A 1 106 ? -2.112 11.538 0.148 1.00 79.81 106 ASP A N 1
ATOM 882 C CA . ASP A 1 106 ? -2.929 11.215 -1.029 1.00 79.81 106 ASP A CA 1
ATOM 883 C C . ASP A 1 106 ? -3.939 10.077 -0.753 1.00 79.81 106 ASP A C 1
ATOM 885 O O . ASP A 1 106 ? -4.695 9.684 -1.641 1.00 79.81 106 ASP A O 1
ATOM 889 N N . SER A 1 107 ? -3.979 9.546 0.477 1.00 85.19 107 SER A N 1
ATOM 890 C CA . SER A 1 107 ? -4.864 8.440 0.864 1.00 85.19 107 SER A CA 1
ATOM 891 C C . SER A 1 107 ? -6.114 8.914 1.598 1.00 85.19 107 SER A C 1
ATOM 893 O O . SER A 1 107 ? -6.052 9.725 2.518 1.00 85.19 107 SER A O 1
ATOM 895 N N . ILE A 1 108 ? -7.258 8.310 1.271 1.00 89.62 108 ILE A N 1
ATOM 896 C CA . ILE A 1 108 ? -8.500 8.491 2.029 1.00 89.62 108 ILE A CA 1
ATOM 897 C C . ILE A 1 108 ? -8.418 7.661 3.314 1.00 89.62 108 ILE A C 1
ATOM 899 O O . ILE A 1 108 ? -8.230 6.442 3.258 1.00 89.62 108 ILE A O 1
ATOM 903 N N . ILE A 1 109 ? -8.577 8.315 4.466 1.00 91.50 109 ILE A N 1
ATOM 904 C CA . ILE A 1 109 ? -8.615 7.668 5.782 1.00 91.50 109 ILE A CA 1
ATOM 905 C C . ILE A 1 109 ? -10.075 7.463 6.189 1.00 91.50 109 ILE A C 1
ATOM 907 O O . ILE A 1 109 ? -10.858 8.410 6.197 1.00 91.50 109 ILE A O 1
ATOM 911 N N . TYR A 1 110 ? -10.438 6.232 6.544 1.00 93.31 110 TYR A N 1
ATOM 912 C CA . TYR A 1 110 ? -11.781 5.884 6.998 1.00 93.31 110 TYR A CA 1
ATOM 913 C C . TYR A 1 110 ? -11.786 5.592 8.498 1.00 93.31 110 TYR A C 1
ATOM 915 O O . TYR A 1 110 ? -11.177 4.621 8.954 1.00 93.31 110 TYR A O 1
ATOM 923 N N . GLU A 1 111 ? -12.475 6.434 9.266 1.00 92.75 111 GLU A N 1
ATOM 924 C CA . GLU A 1 111 ? -12.641 6.246 10.705 1.00 92.75 111 GLU A CA 1
ATOM 925 C C . GLU A 1 111 ? -13.729 5.205 11.006 1.00 92.75 111 GLU A C 1
ATOM 927 O O . GLU A 1 111 ? -14.858 5.297 10.523 1.00 92.75 111 GLU A O 1
ATOM 932 N N . ILE A 1 112 ? -13.393 4.209 11.829 1.00 92.56 112 ILE A N 1
ATOM 933 C CA . ILE A 1 112 ? -14.290 3.124 12.229 1.00 92.56 112 ILE A CA 1
ATOM 934 C C . ILE A 1 112 ? -14.490 3.144 13.740 1.00 92.56 112 ILE A C 1
ATOM 936 O O . ILE A 1 112 ? -13.547 3.049 14.531 1.00 92.56 112 ILE A O 1
ATOM 940 N N . TRP A 1 113 ? -15.760 3.163 14.136 1.00 90.69 113 TRP A N 1
ATOM 941 C CA . TRP A 1 113 ? -16.178 2.809 15.484 1.00 90.69 113 TRP A CA 1
ATOM 942 C C . TRP A 1 113 ? -16.490 1.310 15.541 1.00 90.69 113 TRP A C 1
ATOM 944 O O . TRP A 1 113 ? -17.568 0.877 15.144 1.00 90.69 113 TRP A O 1
ATOM 954 N N . THR A 1 114 ? -15.558 0.512 16.075 1.00 89.56 114 THR A N 1
ATOM 955 C CA . THR A 1 114 ? -15.652 -0.961 16.092 1.00 89.56 114 THR A CA 1
ATOM 956 C C . THR A 1 114 ? -16.981 -1.480 16.637 1.00 89.56 114 THR A C 1
ATOM 958 O O . THR A 1 114 ? -17.624 -2.280 15.972 1.00 89.56 114 THR A O 1
ATOM 961 N N . LEU A 1 115 ? -17.442 -0.951 17.777 1.00 87.56 115 LEU A N 1
ATOM 962 C CA . LEU A 1 115 ? -18.659 -1.404 18.466 1.00 87.56 115 LEU A CA 1
ATOM 963 C C . LEU A 1 115 ? -19.954 -1.279 17.646 1.00 87.56 115 LEU A C 1
ATOM 965 O O . LEU A 1 115 ? -20.920 -1.960 17.975 1.00 87.56 115 LEU A O 1
ATOM 969 N N . SER A 1 116 ? -20.011 -0.416 16.628 1.00 89.56 116 SER A N 1
ATOM 970 C CA . SER A 1 116 ? -21.214 -0.211 15.806 1.00 89.56 116 SER A CA 1
ATOM 971 C C . SER A 1 116 ? -21.053 -0.652 14.352 1.00 89.56 116 SER A C 1
ATOM 973 O O . SER A 1 116 ? -22.002 -0.549 13.580 1.00 89.56 116 SER A O 1
ATOM 975 N N . PHE A 1 117 ? -19.865 -1.113 13.955 1.00 90.94 117 PHE A N 1
ATOM 976 C CA . PHE A 1 117 ? -19.545 -1.296 12.543 1.00 90.94 117 PHE A CA 1
ATOM 977 C C . PHE A 1 117 ? -20.051 -2.620 11.964 1.00 90.94 117 PHE A C 1
ATOM 979 O O . PHE A 1 117 ? -20.806 -2.626 10.994 1.00 90.94 117 PHE A O 1
ATOM 986 N N . SER A 1 118 ? -19.606 -3.749 12.517 1.00 92.19 118 SER A N 1
ATOM 987 C CA . SER A 1 118 ? -20.008 -5.074 12.048 1.00 92.19 118 SER A CA 1
ATOM 988 C C . SER A 1 118 ? -19.840 -6.083 13.171 1.00 92.19 118 SER A C 1
ATOM 990 O O . SER A 1 118 ? -18.748 -6.221 13.710 1.00 92.19 118 SER A O 1
ATOM 992 N N . ASP A 1 119 ? -20.920 -6.785 13.477 1.00 92.19 119 ASP A N 1
ATOM 993 C CA . ASP A 1 119 ? -20.980 -7.889 14.433 1.00 92.19 119 ASP A CA 1
ATOM 994 C C . ASP A 1 119 ? -20.723 -9.213 13.692 1.00 92.19 119 ASP A C 1
ATOM 996 O O . ASP A 1 119 ? -21.275 -9.428 12.606 1.00 92.19 119 ASP A O 1
ATOM 1000 N N . SER A 1 120 ? -19.852 -10.067 14.239 1.00 90.12 120 SER A N 1
ATOM 1001 C CA . SER A 1 120 ? -19.541 -11.389 13.682 1.00 90.12 120 SER A CA 1
ATOM 1002 C C . SER A 1 120 ? -20.091 -12.564 14.500 1.00 90.12 120 SER A C 1
ATOM 1004 O O . SER A 1 120 ? -20.193 -13.671 13.966 1.00 90.12 120 SER A O 1
ATOM 1006 N N . ASN A 1 121 ? -20.466 -12.346 15.764 1.00 88.69 121 ASN A N 1
ATOM 1007 C CA . ASN A 1 121 ? -20.859 -13.385 16.721 1.00 88.69 121 ASN A CA 1
ATOM 1008 C C . ASN A 1 121 ? -22.345 -13.287 17.148 1.00 88.69 121 ASN A C 1
ATOM 1010 O O . ASN A 1 121 ? -22.808 -14.102 17.945 1.00 88.69 121 ASN A O 1
ATOM 1014 N N . SER A 1 122 ? -23.098 -12.345 16.569 1.00 89.69 122 SER A N 1
ATOM 1015 C CA . SER A 1 122 ? -24.519 -12.073 16.834 1.00 89.69 122 SER A CA 1
ATOM 1016 C C . SER A 1 122 ? -24.827 -11.564 18.251 1.00 89.69 122 SER A C 1
ATOM 1018 O O . SER A 1 122 ? -25.962 -11.701 18.720 1.00 89.69 122 SER A O 1
ATOM 1020 N N . ASP A 1 123 ? -23.856 -10.960 18.941 1.00 87.00 123 ASP A N 1
ATOM 1021 C CA . ASP A 1 123 ? -24.045 -10.348 20.263 1.00 87.00 123 ASP A CA 1
ATOM 1022 C C . ASP A 1 123 ? -24.565 -8.891 20.213 1.00 87.00 123 ASP A C 1
ATOM 1024 O O . ASP A 1 123 ? -24.831 -8.284 21.258 1.00 87.00 123 ASP A O 1
ATOM 1028 N N . LYS A 1 124 ? -24.808 -8.370 18.999 1.00 88.88 124 LYS A N 1
ATOM 1029 C CA . LYS A 1 124 ? -25.242 -7.002 18.654 1.00 88.88 124 LYS A CA 1
ATOM 1030 C C . LYS A 1 124 ? -24.178 -5.927 18.864 1.00 88.88 124 LYS A C 1
ATOM 1032 O O . LYS A 1 124 ? -24.497 -4.737 18.789 1.00 88.88 124 LYS A O 1
ATOM 1037 N N . ILE A 1 125 ? -22.938 -6.316 19.130 1.00 87.19 125 ILE A N 1
ATOM 1038 C CA . ILE A 1 125 ? -21.799 -5.428 19.312 1.00 87.19 125 ILE A CA 1
ATOM 1039 C C . ILE A 1 125 ? -20.780 -5.756 18.224 1.00 87.19 125 ILE A C 1
ATOM 1041 O O . ILE A 1 125 ? -20.465 -6.904 17.943 1.00 87.19 125 ILE A O 1
ATOM 1045 N N . GLY A 1 126 ? -20.267 -4.724 17.562 1.00 90.31 126 GLY A N 1
ATOM 1046 C CA . GLY A 1 126 ? -19.253 -4.931 16.541 1.00 90.31 126 GLY A CA 1
ATOM 1047 C C . GLY A 1 126 ? -17.896 -5.332 17.126 1.00 90.31 126 GLY A C 1
ATOM 1048 O O . GLY A 1 126 ? -17.480 -4.835 18.180 1.00 90.31 126 GLY A O 1
ATOM 1049 N N . ASP A 1 127 ? -17.192 -6.202 16.405 1.00 92.12 127 ASP A N 1
ATOM 1050 C CA . ASP A 1 127 ? -15.940 -6.829 16.826 1.00 92.12 127 ASP A CA 1
ATOM 1051 C C . ASP A 1 127 ? -14.850 -6.744 15.736 1.00 92.12 127 ASP A C 1
ATOM 1053 O O . ASP A 1 127 ? -15.066 -6.293 14.604 1.00 92.12 127 ASP A O 1
ATOM 1057 N N . LEU A 1 128 ? -13.620 -7.139 16.085 1.00 92.56 128 LEU A N 1
ATOM 1058 C CA . LEU A 1 128 ? -12.490 -7.091 15.146 1.00 92.56 128 LEU A CA 1
ATOM 1059 C C . LEU A 1 128 ? -12.670 -8.053 13.964 1.00 92.56 128 LEU A C 1
ATOM 1061 O O . LEU A 1 128 ? -12.268 -7.728 12.845 1.00 92.56 128 LEU A O 1
ATOM 1065 N N . ILE A 1 129 ? -13.295 -9.212 14.184 1.00 93.00 129 ILE A N 1
ATOM 1066 C CA . ILE A 1 129 ? -13.550 -10.201 13.127 1.00 93.00 129 ILE A CA 1
ATOM 1067 C C . ILE A 1 129 ? -14.526 -9.631 12.091 1.00 93.00 129 ILE A C 1
ATOM 1069 O O . ILE A 1 129 ? -14.306 -9.787 10.887 1.00 93.00 129 ILE A O 1
ATOM 1073 N N . GLY A 1 130 ? -15.557 -8.912 12.525 1.00 93.62 130 GLY A N 1
ATOM 1074 C CA . GLY A 1 130 ? -16.494 -8.214 11.658 1.00 93.62 130 GLY A CA 1
ATOM 1075 C C . GLY A 1 130 ? -15.784 -7.189 10.777 1.00 93.62 130 GLY A C 1
ATOM 1076 O O . GLY A 1 130 ? -16.018 -7.146 9.568 1.00 93.62 130 GLY A O 1
ATOM 1077 N N . ILE A 1 131 ? -14.834 -6.426 11.331 1.00 94.06 131 ILE A N 1
ATOM 1078 C CA . ILE A 1 131 ? -13.995 -5.516 10.532 1.00 94.06 131 ILE A CA 1
ATOM 1079 C C . ILE A 1 131 ? -13.176 -6.297 9.498 1.00 94.06 131 ILE A C 1
ATOM 1081 O O . ILE A 1 131 ? -13.175 -5.929 8.321 1.00 94.06 131 ILE A O 1
ATOM 1085 N N . ILE A 1 132 ? -12.530 -7.398 9.901 1.00 94.31 132 ILE A N 1
ATOM 1086 C CA . ILE A 1 132 ? -11.742 -8.258 9.004 1.00 94.31 132 ILE A CA 1
ATOM 1087 C C . ILE A 1 132 ? -12.577 -8.720 7.801 1.00 94.31 132 ILE A C 1
ATOM 1089 O O . ILE A 1 132 ? -12.115 -8.649 6.659 1.00 94.31 132 ILE A O 1
ATOM 1093 N N . GLN A 1 133 ? -13.816 -9.155 8.038 1.00 94.25 133 GLN A N 1
ATOM 1094 C CA . GLN A 1 133 ? -14.732 -9.610 6.987 1.00 94.25 133 GLN A CA 1
ATOM 1095 C C . GLN A 1 133 ? -15.126 -8.487 6.015 1.00 94.25 133 GLN A C 1
ATOM 1097 O O . GLN A 1 133 ? -15.406 -8.741 4.842 1.00 94.25 133 GLN A O 1
ATOM 1102 N N . LYS A 1 134 ? -15.126 -7.230 6.471 1.00 94.19 134 LYS A N 1
ATOM 1103 C CA . LYS A 1 134 ? -15.466 -6.055 5.657 1.00 94.19 134 LYS A CA 1
ATOM 1104 C C . LYS A 1 134 ? -14.253 -5.350 5.049 1.00 94.19 134 LYS A C 1
ATOM 1106 O O . LYS A 1 134 ? -14.444 -4.387 4.309 1.00 94.19 134 LYS A O 1
ATOM 1111 N N . LEU A 1 135 ? -13.024 -5.834 5.245 1.00 93.88 135 LEU A N 1
ATOM 1112 C CA . LEU A 1 135 ? -11.841 -5.239 4.605 1.00 93.88 135 LEU A CA 1
ATOM 1113 C C . LEU A 1 135 ? -11.953 -5.200 3.073 1.00 93.88 135 LEU A C 1
ATOM 1115 O O . LEU A 1 135 ? -11.507 -4.247 2.440 1.00 93.88 135 LEU A O 1
ATOM 1119 N N . ASP A 1 136 ? -12.587 -6.205 2.460 1.00 93.25 136 ASP A N 1
ATOM 1120 C CA . ASP A 1 136 ? -12.838 -6.194 1.014 1.00 93.25 136 ASP A CA 1
ATOM 1121 C C . ASP A 1 136 ? -13.816 -5.105 0.580 1.00 93.25 136 ASP A C 1
ATOM 1123 O O . ASP A 1 136 ? -13.684 -4.566 -0.516 1.00 93.25 136 ASP A O 1
ATOM 1127 N N . TYR A 1 137 ? -14.778 -4.764 1.434 1.00 93.62 137 TYR A N 1
ATOM 1128 C CA . TYR A 1 137 ? -15.675 -3.640 1.201 1.00 93.62 137 TYR A CA 1
ATOM 1129 C C . TYR A 1 137 ? -14.925 -2.306 1.297 1.00 93.62 137 TYR A C 1
ATOM 1131 O O . TYR A 1 137 ? -15.036 -1.491 0.387 1.00 93.62 137 TYR A O 1
ATOM 1139 N N . LEU A 1 138 ? -14.093 -2.127 2.327 1.00 92.44 138 LEU A N 1
ATOM 1140 C CA . LEU A 1 138 ? -13.292 -0.911 2.514 1.00 92.44 138 LEU A CA 1
ATOM 1141 C C . LEU A 1 138 ? -12.311 -0.684 1.358 1.00 92.44 138 LEU A C 1
ATOM 1143 O O . LEU A 1 138 ? -12.187 0.429 0.855 1.00 92.44 138 LEU A O 1
ATOM 1147 N N . ARG A 1 139 ? -11.695 -1.758 0.856 1.00 91.00 139 ARG A N 1
ATOM 1148 C CA . ARG A 1 139 ? -10.859 -1.698 -0.348 1.00 91.00 139 ARG A CA 1
ATOM 1149 C C . ARG A 1 139 ? -11.653 -1.265 -1.584 1.00 91.00 139 ARG A C 1
ATOM 1151 O O . ARG A 1 139 ? -11.167 -0.448 -2.355 1.00 91.00 139 ARG A O 1
ATOM 1158 N N . ARG A 1 140 ? -12.870 -1.788 -1.789 1.00 92.00 140 ARG A N 1
ATOM 1159 C CA . ARG A 1 140 ? -13.721 -1.386 -2.929 1.00 92.00 140 ARG A CA 1
ATOM 1160 C C . ARG A 1 140 ? -14.143 0.081 -2.872 1.00 92.00 140 ARG A C 1
ATOM 1162 O O . ARG A 1 140 ? -14.361 0.668 -3.922 1.00 92.00 140 ARG A O 1
ATOM 1169 N N . LEU A 1 141 ? -14.245 0.661 -1.677 1.00 91.50 141 LEU A N 1
ATOM 1170 C CA . LEU A 1 141 ? -14.504 2.091 -1.503 1.00 91.50 141 LEU A CA 1
ATOM 1171 C C . LEU A 1 141 ? -13.308 2.978 -1.895 1.00 91.50 141 LEU A C 1
ATOM 1173 O O . LEU A 1 141 ? -13.475 4.189 -1.983 1.00 91.50 141 LEU A O 1
ATOM 1177 N N . GLY A 1 142 ? -12.120 2.407 -2.128 1.00 89.12 142 GLY A N 1
ATOM 1178 C CA . GLY A 1 142 ? -10.910 3.175 -2.441 1.00 89.12 142 GLY A CA 1
ATOM 1179 C C . GLY A 1 142 ? -10.261 3.822 -1.215 1.00 89.12 142 GLY A C 1
ATOM 1180 O O . GLY A 1 142 ? -9.510 4.784 -1.346 1.00 89.12 142 GLY A O 1
ATOM 1181 N N . VAL A 1 143 ? -10.558 3.315 -0.016 1.00 91.44 143 VAL A N 1
ATOM 1182 C CA . VAL A 1 143 ? -9.916 3.761 1.224 1.00 91.44 143 VAL A CA 1
ATOM 1183 C C . VAL A 1 143 ? -8.446 3.340 1.206 1.00 91.44 143 VAL A C 1
ATOM 1185 O O . VAL A 1 143 ? -8.145 2.196 0.876 1.00 91.44 143 VAL A O 1
ATOM 1188 N N . GLY A 1 144 ? -7.541 4.247 1.580 1.00 88.38 144 GLY A N 1
ATOM 1189 C CA . GLY A 1 144 ? -6.107 3.970 1.700 1.00 88.38 144 GLY A CA 1
ATOM 1190 C C . GLY A 1 144 ? -5.672 3.626 3.126 1.00 88.38 144 GLY A C 1
ATOM 1191 O O . GLY A 1 144 ? -4.714 2.883 3.307 1.00 88.38 144 GLY A O 1
ATOM 1192 N N . ALA A 1 145 ? -6.390 4.096 4.153 1.00 91.19 145 ALA A N 1
ATOM 1193 C CA . ALA A 1 145 ? -6.103 3.778 5.556 1.00 91.19 145 ALA A CA 1
ATOM 1194 C C . ALA A 1 145 ? -7.367 3.630 6.405 1.00 91.19 145 ALA A C 1
ATOM 1196 O O . ALA A 1 145 ? -8.371 4.298 6.173 1.00 91.19 145 ALA A O 1
ATOM 1197 N N . ILE A 1 146 ? -7.292 2.798 7.443 1.00 92.00 146 ILE A N 1
ATOM 1198 C CA . ILE A 1 146 ? -8.356 2.645 8.438 1.00 92.00 146 ILE A CA 1
ATOM 1199 C C . ILE A 1 146 ? -7.887 3.276 9.746 1.00 92.00 146 ILE A C 1
ATOM 1201 O O . ILE A 1 146 ? -6.816 2.935 10.246 1.00 92.00 146 ILE A O 1
ATOM 1205 N N . PHE A 1 147 ? -8.706 4.153 10.321 1.00 91.81 147 PHE A N 1
ATOM 1206 C CA . PHE A 1 147 ? -8.481 4.722 11.644 1.00 91.81 147 PHE A CA 1
ATOM 1207 C C . PHE A 1 147 ? -9.475 4.118 12.636 1.00 91.81 147 PHE A C 1
ATOM 1209 O O . PHE A 1 147 ? -10.681 4.308 12.518 1.00 91.81 147 PHE A O 1
ATOM 1216 N N . LEU A 1 148 ? -8.982 3.344 13.602 1.00 90.12 148 LEU A N 1
ATOM 1217 C CA . LEU A 1 148 ? -9.830 2.726 14.620 1.00 90.12 148 LEU A CA 1
ATOM 1218 C C . LEU A 1 148 ? -9.967 3.664 15.818 1.00 90.12 148 LEU A C 1
ATOM 1220 O O . LEU A 1 148 ? -8.965 4.101 16.387 1.00 90.12 148 LEU A O 1
ATOM 1224 N N . ARG A 1 149 ? -11.206 3.912 16.256 1.00 86.88 149 ARG A N 1
ATOM 1225 C CA . ARG A 1 149 ? -11.454 4.527 17.569 1.00 86.88 149 ARG A CA 1
ATOM 1226 C C . ARG A 1 149 ? -10.876 3.646 18.694 1.00 86.88 149 ARG A C 1
ATOM 1228 O O . ARG A 1 149 ? -10.657 2.456 18.471 1.00 86.88 149 ARG A O 1
ATOM 1235 N N . PRO A 1 150 ? -10.635 4.184 19.908 1.00 83.50 150 PRO A N 1
ATOM 1236 C CA . PRO A 1 150 ? -9.990 3.436 20.986 1.00 83.50 150 PRO A CA 1
ATOM 1237 C C . PRO A 1 150 ? -10.654 2.077 21.262 1.00 83.50 150 PRO A C 1
ATOM 1239 O O . PRO A 1 150 ? -11.818 2.007 21.648 1.00 83.50 150 PRO A O 1
ATOM 1242 N N . ILE A 1 151 ? -9.884 1.003 21.071 1.00 83.06 151 ILE A N 1
ATOM 1243 C CA . ILE A 1 151 ? -10.293 -0.399 21.291 1.00 83.06 151 ILE A CA 1
ATOM 1244 C C . ILE A 1 151 ? -9.796 -0.968 22.632 1.00 83.06 151 ILE A C 1
ATOM 1246 O O . ILE A 1 151 ? -10.130 -2.091 23.016 1.00 83.06 151 ILE A O 1
ATOM 1250 N N . MET A 1 152 ? -8.977 -0.195 23.346 1.00 82.06 152 MET A N 1
ATOM 1251 C CA . MET A 1 152 ? -8.438 -0.554 24.657 1.00 82.06 152 MET A CA 1
ATOM 1252 C C . MET A 1 152 ? -9.520 -0.503 25.734 1.00 82.06 152 MET A C 1
ATOM 1254 O O . MET A 1 152 ? -10.556 0.150 25.585 1.00 82.06 152 MET A O 1
ATOM 1258 N N . ARG A 1 153 ? -9.270 -1.181 26.855 1.00 76.44 153 ARG A N 1
ATOM 1259 C CA . ARG A 1 153 ? -10.180 -1.165 27.999 1.00 76.44 153 ARG A CA 1
ATOM 1260 C C . ARG A 1 153 ? -10.264 0.243 28.600 1.00 76.44 153 ARG A C 1
ATOM 1262 O O . ARG A 1 153 ? -9.327 0.708 29.247 1.00 76.44 153 ARG A O 1
ATOM 1269 N N . VAL A 1 154 ? -11.411 0.891 28.420 1.00 71.50 154 VAL A N 1
ATOM 1270 C CA . VAL A 1 154 ? -11.740 2.195 29.012 1.00 71.50 154 VAL A CA 1
ATOM 1271 C C . VAL A 1 154 ? -12.597 2.045 30.264 1.00 71.50 154 VAL A C 1
ATOM 1273 O O . VAL A 1 154 ? -13.312 1.054 30.442 1.00 71.50 154 VAL A O 1
ATOM 1276 N N . GLU A 1 155 ? -12.510 3.032 31.147 1.00 65.81 155 GLU A N 1
ATOM 1277 C CA . GLU A 1 155 ? -13.352 3.119 32.333 1.00 65.81 155 GLU A CA 1
ATOM 1278 C C . GLU A 1 155 ? -14.821 3.314 31.952 1.00 65.81 155 GLU A C 1
ATOM 1280 O O . GLU A 1 155 ? -15.137 3.890 30.911 1.00 65.81 155 GLU A O 1
ATOM 1285 N N . LYS A 1 156 ? -15.746 2.837 32.797 1.00 63.34 156 LYS A N 1
ATOM 1286 C CA . LYS A 1 156 ? -17.196 2.975 32.558 1.00 63.34 156 LYS A CA 1
ATOM 1287 C C . LYS A 1 156 ? -17.634 4.439 32.391 1.00 63.34 156 LYS A C 1
ATOM 1289 O O . LYS A 1 156 ? -18.661 4.684 31.770 1.00 63.34 156 LYS A O 1
ATOM 1294 N N . SER A 1 157 ? -16.861 5.377 32.942 1.00 69.00 157 SER A N 1
ATOM 1295 C CA . SER A 1 157 ? -17.036 6.830 32.842 1.00 69.00 157 SER A CA 1
ATOM 1296 C C . SER A 1 157 ? -16.679 7.401 31.459 1.00 69.00 157 SER A C 1
ATOM 1298 O O . SER A 1 157 ? -17.066 8.524 31.151 1.00 69.00 157 SER A O 1
ATOM 1300 N N . GLY A 1 158 ? -15.933 6.661 30.628 1.00 62.38 158 GLY A N 1
ATOM 1301 C CA . GLY A 1 158 ? -15.419 7.130 29.337 1.00 62.38 158 GLY A CA 1
ATOM 1302 C C . GLY A 1 158 ? -14.260 8.132 29.433 1.00 62.38 158 GLY A C 1
ATOM 1303 O O . GLY A 1 158 ? -13.794 8.605 28.400 1.00 62.38 158 GLY A O 1
ATOM 1304 N N . LEU A 1 159 ? -13.781 8.443 30.644 1.00 59.25 159 LEU A N 1
ATOM 1305 C CA . LEU A 1 159 ? -12.804 9.512 30.896 1.00 59.25 159 LEU A CA 1
ATOM 1306 C C . LEU A 1 159 ? -11.338 9.043 30.905 1.00 59.25 159 LEU A C 1
ATOM 1308 O O . LEU A 1 159 ? -10.440 9.873 31.030 1.00 59.25 159 LEU A O 1
ATOM 1312 N N . GLY A 1 160 ? -11.064 7.743 30.734 1.00 65.31 160 GLY A N 1
ATOM 1313 C CA . GLY A 1 160 ? -9.690 7.239 30.691 1.00 65.31 160 GLY A CA 1
ATOM 1314 C C . GLY A 1 160 ? -9.548 5.776 30.269 1.00 65.31 160 GLY A C 1
ATOM 1315 O O . GLY A 1 160 ? -10.434 4.948 30.497 1.00 65.31 160 GLY A O 1
ATOM 1316 N N . VAL A 1 161 ? -8.408 5.458 29.647 1.00 69.75 161 VAL A N 1
ATOM 1317 C CA . VAL A 1 161 ? -7.963 4.080 29.388 1.00 69.75 161 VAL A CA 1
ATOM 1318 C C . VAL A 1 161 ? -7.429 3.501 30.697 1.00 69.75 161 VAL A C 1
ATOM 1320 O O . VAL A 1 161 ? -6.510 4.062 31.286 1.00 69.75 161 VAL A O 1
ATOM 1323 N N . ILE A 1 162 ? -8.007 2.386 31.153 1.00 74.50 162 ILE A N 1
ATOM 1324 C CA . ILE A 1 162 ? -7.590 1.710 32.392 1.00 74.50 162 ILE A CA 1
ATOM 1325 C C . ILE A 1 162 ? -6.349 0.857 32.124 1.00 74.50 162 ILE A C 1
ATOM 1327 O O . ILE A 1 162 ? -5.398 0.857 32.898 1.00 74.50 162 ILE A O 1
ATOM 1331 N N . GLU A 1 163 ? -6.366 0.104 31.023 1.00 74.19 163 GLU A N 1
ATOM 1332 C CA . GLU A 1 163 ? -5.300 -0.832 30.674 1.00 74.19 163 GLU A CA 1
ATOM 1333 C C . GLU A 1 163 ? -4.927 -0.662 29.200 1.00 74.19 163 GLU A C 1
ATOM 1335 O O . GLU A 1 163 ? -5.662 -1.088 28.311 1.00 74.19 163 GLU A O 1
ATOM 1340 N N . TYR A 1 164 ? -3.759 -0.071 28.941 1.00 74.00 164 TYR A N 1
ATOM 1341 C CA . TYR A 1 164 ? -3.237 0.119 27.580 1.00 74.00 164 TYR A CA 1
ATOM 1342 C C . TYR A 1 164 ? -2.855 -1.203 26.901 1.00 74.00 164 TYR A C 1
ATOM 1344 O O . TYR A 1 164 ? -2.966 -1.348 25.689 1.00 74.00 164 TYR A O 1
ATOM 1352 N N . ASN A 1 165 ? -2.468 -2.202 27.697 1.00 73.94 165 ASN A N 1
ATOM 1353 C CA . ASN A 1 165 ? -2.035 -3.513 27.212 1.00 73.94 165 ASN A CA 1
ATOM 1354 C C . ASN A 1 165 ? -3.174 -4.538 27.162 1.00 73.94 165 ASN A C 1
ATOM 1356 O O . ASN A 1 165 ? -2.902 -5.732 27.054 1.00 73.94 165 ASN A O 1
ATOM 1360 N N . LYS A 1 166 ? -4.440 -4.112 27.285 1.00 77.25 166 LYS A N 1
ATOM 1361 C CA . LYS A 1 166 ? -5.602 -4.995 27.134 1.00 77.25 166 LYS A CA 1
ATOM 1362 C C . LYS A 1 166 ? -6.678 -4.378 26.253 1.00 77.25 166 LYS A C 1
ATOM 1364 O O . LYS A 1 166 ? -7.155 -3.268 26.483 1.00 77.25 166 LYS A O 1
ATOM 1369 N N . LEU A 1 167 ? -7.106 -5.165 25.275 1.00 80.75 167 LEU A N 1
ATOM 1370 C CA . LEU A 1 167 ? -8.311 -4.901 24.499 1.00 80.75 167 LEU A CA 1
ATOM 1371 C C . LEU A 1 167 ? -9.556 -5.060 25.377 1.00 80.75 167 LEU A C 1
ATOM 1373 O O . LEU A 1 167 ? -9.574 -5.847 26.329 1.00 80.75 167 LEU A O 1
ATOM 1377 N N . ALA A 1 168 ? -10.606 -4.303 25.061 1.00 79.25 168 ALA A N 1
ATOM 1378 C CA . ALA A 1 168 ? -11.900 -4.509 25.694 1.00 79.25 168 ALA A CA 1
ATOM 1379 C C . ALA A 1 168 ? -12.425 -5.912 25.339 1.00 79.25 168 ALA A C 1
ATOM 1381 O O . ALA A 1 168 ? -12.501 -6.268 24.166 1.00 79.25 168 ALA A O 1
ATOM 1382 N N . SER A 1 169 ? -12.841 -6.690 26.343 1.00 76.69 169 SER A N 1
ATOM 1383 C CA . SER A 1 169 ? -13.248 -8.096 26.164 1.00 76.69 169 SER A CA 1
ATOM 1384 C C . SER A 1 169 ? -14.399 -8.304 25.174 1.00 76.69 169 SER A C 1
ATOM 1386 O O . SER A 1 169 ? -14.544 -9.395 24.639 1.00 76.69 169 SER A O 1
ATOM 1388 N N . LYS A 1 170 ? -15.204 -7.265 24.928 1.00 78.88 170 LYS A N 1
ATOM 1389 C CA . LYS A 1 170 ? -16.316 -7.268 23.966 1.00 78.88 170 LYS A CA 1
ATOM 1390 C C . LYS A 1 170 ? -15.885 -7.053 22.510 1.00 78.88 170 LYS A C 1
ATOM 1392 O O . LYS A 1 170 ? -16.674 -7.297 21.618 1.00 78.88 170 LYS A O 1
ATOM 1397 N N . ILE A 1 171 ? -14.676 -6.541 22.276 1.00 84.06 171 ILE A N 1
ATOM 1398 C CA . ILE A 1 171 ? -14.173 -6.195 20.936 1.00 84.06 171 ILE A CA 1
ATOM 1399 C C . ILE A 1 171 ? -13.349 -7.343 20.345 1.00 84.06 171 ILE A C 1
ATOM 1401 O O . ILE A 1 171 ? -13.391 -7.580 19.137 1.00 84.06 171 ILE A O 1
ATOM 1405 N N . GLY A 1 172 ? -12.572 -8.028 21.189 1.00 85.69 172 GLY A N 1
ATOM 1406 C CA . GLY A 1 172 ? -11.724 -9.140 20.775 1.00 85.69 172 GLY A CA 1
ATOM 1407 C C . GLY A 1 172 ? -10.435 -9.259 21.582 1.00 85.69 172 GLY A C 1
ATOM 1408 O O . GLY A 1 172 ? -10.299 -8.700 22.673 1.00 85.69 172 GLY A O 1
ATOM 1409 N N . ASN A 1 173 ? -9.477 -9.998 21.025 1.00 88.69 173 ASN A N 1
ATOM 1410 C CA . ASN A 1 173 ? -8.155 -10.235 21.605 1.00 88.69 173 ASN A CA 1
ATOM 1411 C C . ASN A 1 173 ? -7.019 -9.699 20.703 1.00 88.69 173 ASN A C 1
ATOM 1413 O O . ASN A 1 173 ? -7.243 -9.259 19.573 1.00 88.69 173 ASN A O 1
ATOM 1417 N N . PHE A 1 174 ? -5.781 -9.713 21.208 1.00 88.12 174 PHE A N 1
ATOM 1418 C CA . PHE A 1 174 ? -4.624 -9.208 20.453 1.00 88.12 174 PHE A CA 1
ATOM 1419 C C . PHE A 1 174 ? -4.278 -10.055 19.227 1.00 88.12 174 PHE A C 1
ATOM 1421 O O . PHE A 1 174 ? -3.730 -9.522 18.266 1.00 88.12 174 PHE A O 1
ATOM 1428 N N . GLU A 1 175 ? -4.606 -11.346 19.230 1.00 90.69 175 GLU A N 1
ATOM 1429 C CA . GLU A 1 175 ? -4.376 -12.223 18.078 1.00 90.69 175 GLU A CA 1
ATOM 1430 C C . GLU A 1 175 ? -5.250 -11.799 16.895 1.00 90.69 175 GLU A C 1
ATOM 1432 O O . GLU A 1 175 ? -4.741 -11.606 15.793 1.00 90.69 175 GLU A O 1
ATOM 1437 N N . GLN A 1 176 ? -6.537 -11.544 17.141 1.00 90.88 176 GLN A N 1
ATOM 1438 C CA . GLN A 1 176 ? -7.484 -11.014 16.156 1.00 90.88 176 GLN A CA 1
ATOM 1439 C C . GLN A 1 176 ? -7.076 -9.617 15.679 1.00 90.88 176 GLN A C 1
ATOM 1441 O O . GLN A 1 176 ? -7.214 -9.295 14.501 1.00 90.88 176 GLN A O 1
ATOM 1446 N N . PHE A 1 177 ? -6.540 -8.779 16.571 1.00 90.94 177 PHE A N 1
ATOM 1447 C CA . PHE A 1 177 ? -6.008 -7.471 16.190 1.00 90.94 177 PHE A CA 1
ATOM 1448 C C . PHE A 1 177 ? -4.791 -7.591 15.262 1.00 90.94 177 PHE A C 1
ATOM 1450 O O . PHE A 1 177 ? -4.715 -6.909 14.241 1.00 90.94 177 PHE A O 1
ATOM 1457 N N . ASN A 1 178 ? -3.865 -8.499 15.568 1.00 92.06 178 ASN A N 1
ATOM 1458 C CA . ASN A 1 178 ? -2.718 -8.768 14.707 1.00 92.06 178 ASN A CA 1
ATOM 1459 C C . ASN A 1 178 ? -3.157 -9.348 13.349 1.00 92.06 178 ASN A C 1
ATOM 1461 O O . ASN A 1 178 ? -2.655 -8.955 12.296 1.00 92.06 178 ASN A O 1
ATOM 1465 N N . GLU A 1 179 ? -4.155 -10.232 13.350 1.00 94.25 179 GLU A N 1
ATOM 1466 C CA . GLU A 1 179 ? -4.757 -10.762 12.128 1.00 94.25 179 GLU A CA 1
ATOM 1467 C C . GLU A 1 179 ? -5.381 -9.652 11.266 1.00 94.25 179 GLU A C 1
ATOM 1469 O O . GLU A 1 179 ? -5.192 -9.644 10.044 1.00 94.25 179 GLU A O 1
ATOM 1474 N N . LEU A 1 180 ? -6.072 -8.691 11.890 1.00 93.44 180 LEU A N 1
ATOM 1475 C CA . LEU A 1 180 ? -6.624 -7.514 11.220 1.00 93.44 180 LEU A CA 1
ATOM 1476 C C . LEU A 1 180 ? -5.527 -6.701 10.532 1.00 93.44 180 LEU A C 1
ATOM 1478 O O . LEU A 1 180 ? -5.672 -6.388 9.352 1.00 93.44 180 LEU A O 1
ATOM 1482 N N . ILE A 1 181 ? -4.428 -6.414 11.232 1.00 92.62 181 ILE A N 1
ATOM 1483 C CA . ILE A 1 181 ? -3.275 -5.683 10.687 1.00 92.62 181 ILE A CA 1
ATOM 1484 C C . ILE A 1 181 ? -2.706 -6.415 9.467 1.00 92.62 181 ILE A C 1
ATOM 1486 O O . ILE A 1 181 ? -2.601 -5.840 8.383 1.00 92.62 181 ILE A O 1
A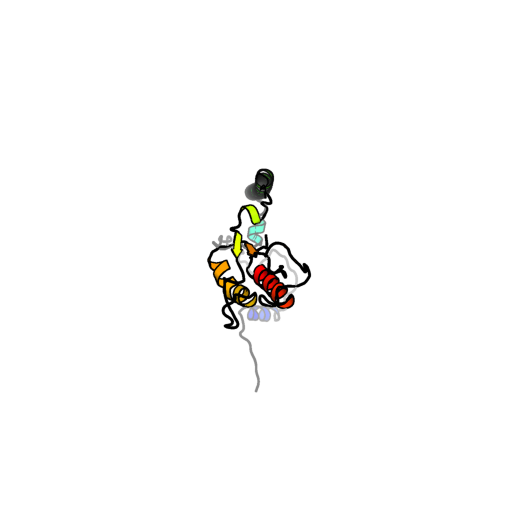TOM 1490 N N . ILE A 1 182 ? -2.407 -7.710 9.603 1.00 94.06 182 ILE A N 1
ATOM 1491 C CA . ILE A 1 182 ? -1.829 -8.515 8.518 1.00 94.06 182 ILE A CA 1
ATOM 1492 C C . ILE A 1 182 ? -2.755 -8.530 7.296 1.00 94.06 182 ILE A C 1
ATOM 1494 O O . ILE A 1 182 ? -2.303 -8.368 6.160 1.00 94.06 182 ILE A O 1
ATOM 1498 N N . LYS A 1 183 ? -4.061 -8.730 7.503 1.00 94.06 183 LYS A N 1
ATOM 1499 C CA . LYS A 1 183 ? -5.037 -8.771 6.407 1.00 94.06 183 LYS A CA 1
ATOM 1500 C C . LYS A 1 183 ? -5.270 -7.399 5.774 1.00 94.06 183 LYS A C 1
ATOM 1502 O O . LYS A 1 183 ? -5.482 -7.348 4.563 1.00 94.06 183 LYS A O 1
ATOM 1507 N N . ALA A 1 184 ? -5.220 -6.318 6.550 1.00 92.81 184 ALA A N 1
ATOM 1508 C CA . ALA A 1 184 ? -5.329 -4.953 6.046 1.00 92.81 184 ALA A CA 1
ATOM 1509 C C . ALA A 1 184 ? -4.135 -4.607 5.143 1.00 92.81 184 ALA A C 1
ATOM 1511 O O . ALA A 1 184 ? -4.339 -4.243 3.983 1.00 92.81 184 ALA A O 1
ATOM 1512 N N . HIS A 1 185 ? -2.907 -4.862 5.605 1.00 92.00 185 HIS A N 1
ATOM 1513 C CA . HIS A 1 185 ? -1.696 -4.639 4.810 1.00 92.00 185 HIS A CA 1
ATOM 1514 C C . HIS A 1 185 ? -1.665 -5.488 3.536 1.00 92.00 185 HIS A C 1
ATOM 1516 O O . HIS A 1 185 ? -1.375 -4.974 2.459 1.00 92.00 185 HIS A O 1
ATOM 1522 N N . LYS A 1 186 ? -2.068 -6.767 3.603 1.00 91.81 186 LYS A N 1
ATOM 1523 C CA . LYS A 1 186 ? -2.204 -7.625 2.405 1.00 91.81 186 LYS A CA 1
ATOM 1524 C C . LYS A 1 186 ? -3.168 -7.062 1.355 1.00 91.81 186 LYS A C 1
ATOM 1526 O O . LYS A 1 186 ? -3.091 -7.449 0.193 1.00 91.81 186 LYS A O 1
ATOM 1531 N N . LYS A 1 187 ? -4.098 -6.194 1.755 1.00 89.50 187 LYS A N 1
ATOM 1532 C CA . LYS A 1 187 ? -5.077 -5.548 0.873 1.00 89.50 187 LYS A CA 1
ATOM 1533 C C . LYS A 1 187 ? -4.670 -4.128 0.461 1.00 89.50 187 LYS A C 1
ATOM 1535 O O . LYS A 1 187 ? -5.463 -3.477 -0.212 1.00 89.50 187 LYS A O 1
ATOM 1540 N N . GLY A 1 188 ? -3.466 -3.679 0.825 1.00 87.25 188 GLY A N 1
ATOM 1541 C CA . GLY A 1 188 ? -2.952 -2.344 0.508 1.00 87.25 188 GLY A CA 1
ATOM 1542 C C . GLY A 1 188 ? -3.515 -1.230 1.393 1.00 87.25 188 GLY A C 1
ATOM 1543 O O . GLY A 1 188 ? -3.440 -0.068 1.019 1.00 87.25 188 GLY A O 1
ATOM 1544 N N . LEU A 1 189 ? -4.104 -1.568 2.545 1.00 86.31 189 LEU A N 1
ATOM 1545 C CA . LEU A 1 189 ? -4.640 -0.593 3.495 1.00 86.31 189 LEU A CA 1
ATOM 1546 C C . LEU A 1 189 ? -3.563 -0.266 4.537 1.00 86.31 189 LEU A C 1
ATOM 1548 O O . LEU A 1 189 ? -3.120 -1.158 5.259 1.00 86.31 189 LEU A O 1
ATOM 1552 N N . GLY A 1 190 ? -3.151 0.999 4.627 1.00 73.25 190 GLY A N 1
ATOM 1553 C CA . GLY A 1 190 ? -2.139 1.473 5.579 1.00 73.25 190 GLY A CA 1
ATOM 1554 C C . GLY A 1 190 ? -0.694 1.132 5.200 1.00 73.25 190 GLY A C 1
ATOM 1555 O O . GLY A 1 190 ? 0.180 1.148 6.063 1.00 73.25 190 GLY A O 1
ATOM 1556 N N . SER A 1 191 ? -0.442 0.807 3.930 1.00 60.88 191 SER A N 1
ATOM 1557 C CA . SER A 1 191 ? 0.899 0.598 3.379 1.00 60.88 191 SER A CA 1
ATOM 1558 C C . SER A 1 191 ? 1.116 1.549 2.210 1.00 60.88 191 SER A C 1
ATOM 1560 O O . SER A 1 191 ? 0.511 1.368 1.155 1.00 60.88 191 SER A O 1
ATOM 1562 N N . GLY A 1 192 ? 1.955 2.559 2.436 1.00 53.06 192 GLY A N 1
ATOM 1563 C CA . GLY A 1 192 ? 2.660 3.282 1.379 1.00 53.06 192 GLY A CA 1
ATOM 1564 C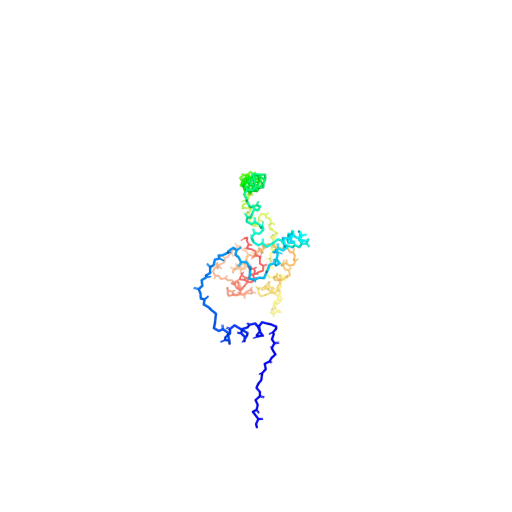 C . GLY A 1 192 ? 3.894 2.540 0.912 1.00 53.06 192 GLY A C 1
ATOM 1565 O O . GLY A 1 192 ? 4.464 1.802 1.749 1.00 53.06 192 GLY A O 1
#

InterPro domains:
  IPR006047 Glycosyl hydrolase family 13, catalytic domain [PF00128] (112-189)
  IPR017853 Glycoside hydrolase superfamily [SSF51445] (69-190)
  IPR031984 Solute carrier family 3 member 2, N-terminal domain [PF16028] (50-110)